Protein AF-A0A7S1RLL2-F1 (afdb_monomer_lite)

Sequence (246 aa):
GVAQLKLEVAHLSKEVKRISDALETKGGHSRLQEEMLAQLKGSLGAVNKEVASSQQKLEERLAQLSDQGVASAAFSEDIQARLKALQEGFSYGQKQALDTQFEESRKALSKEVEHTVHAQLRALQEREAAQAAKAHREMHELRAQMEFLLSVESSATAKCLSCFNSRSQMQNQTVQGADGKIYQQRSGSPPLGGLGPGGDKLPSVQLRGQFKSGTKLMGGAGASLHAIRTHGVLRMEEVGGKSPAR

Secondary structure (DSSP, 8-state):
-HHHHHHHHHHHHHHHHHHHHHHHTTS---HHHHHHHHHHHHHHHHHHHHHHHHHHHHHHHHHHHHHHHHHHHHHHHHHHHHHHHHHHHHHHHHHHHHHHHHHHHHHHHHHHHHHHHHHHHHHHHHHHHHHHHHHHHHHHHHHHHHHHHHHTT--SSSB-TTT--B------SEEE-TTSPEEE--TTPPPS----S---------------TT-PEEPTTSPEEP-EEETTEEE-------PPP-

Foldseek 3Di:
DLVVVVVVLVVVVVVLVVVVVVVVPPPDDDPVVVVVSVVVVVVSVVVVVVSVVVVVVVVVVVVVVVVVVVVVVVVVVVVVVVVVVVVVVVVVVVVVVVVVVVVVVVVVVVVVCVVVVVVVVVVVVVVVVVVVVVVVVVVVVVVVVVVVCVVPPPVPDAQDPVPRDGHDPPPQQWDQDPVRDTHGNPPDDPDPPDPDPDDPDDPPPPPPDPPPPPDFDADPVRDTWDFDDDDPDTDTDDDPDPPDDD

pLDDT: mean 78.04, std 18.46, range [42.91, 98.19]

Structure (mmCIF, N/CA/C/O backbone):
data_AF-A0A7S1RLL2-F1
#
_entry.id   AF-A0A7S1RLL2-F1
#
loop_
_atom_site.group_PDB
_atom_site.id
_atom_site.type_symbol
_atom_site.label_atom_id
_atom_site.label_alt_id
_atom_site.label_comp_id
_atom_site.label_asym_id
_atom_site.label_entity_id
_atom_site.label_seq_id
_atom_site.pdbx_PDB_ins_code
_atom_site.Cartn_x
_atom_site.Cartn_y
_atom_site.Cartn_z
_atom_site.occupancy
_atom_site.B_iso_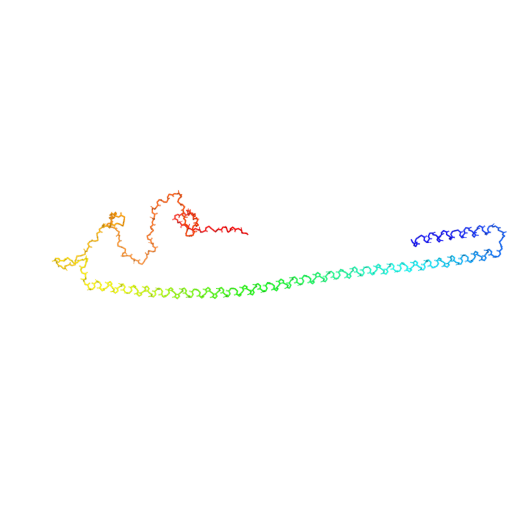or_equiv
_atom_site.auth_seq_id
_atom_site.auth_comp_id
_atom_site.auth_asym_id
_atom_site.auth_atom_id
_atom_site.pdbx_PDB_model_num
ATOM 1 N N . GLY A 1 1 ? 39.521 5.516 -43.185 1.00 66.44 1 GLY A N 1
ATOM 2 C CA . GLY A 1 1 ? 39.299 4.291 -43.978 1.00 66.44 1 GLY A CA 1
ATOM 3 C C . GLY A 1 1 ? 38.953 4.622 -45.418 1.00 66.44 1 GLY A C 1
ATOM 4 O O . GLY A 1 1 ? 39.832 5.017 -46.166 1.00 66.44 1 GLY A O 1
ATOM 5 N N . VAL A 1 2 ? 37.677 4.539 -45.803 1.00 66.06 2 VAL A N 1
ATOM 6 C CA . VAL A 1 2 ? 37.223 4.685 -47.207 1.00 66.06 2 VAL A CA 1
ATOM 7 C C . VAL A 1 2 ? 37.564 6.046 -47.831 1.00 66.06 2 VAL A C 1
ATOM 9 O O . VAL A 1 2 ? 37.995 6.105 -48.977 1.00 66.06 2 VAL A O 1
ATOM 12 N N . ALA A 1 3 ? 37.437 7.142 -47.076 1.00 73.81 3 ALA A N 1
ATOM 13 C CA . ALA A 1 3 ? 37.800 8.478 -47.561 1.00 73.81 3 ALA A CA 1
ATOM 14 C C . ALA A 1 3 ? 39.292 8.603 -47.930 1.00 73.81 3 ALA A C 1
ATOM 16 O O . ALA A 1 3 ? 39.634 9.302 -48.876 1.00 73.81 3 ALA A O 1
ATOM 17 N N . GLN A 1 4 ? 40.166 7.885 -47.219 1.00 77.50 4 GLN A N 1
ATOM 18 C CA . GLN A 1 4 ? 41.608 7.877 -47.460 1.00 77.50 4 GLN A CA 1
ATOM 19 C C . GLN A 1 4 ? 41.958 7.047 -48.702 1.00 77.50 4 GLN A C 1
ATOM 21 O O . GLN A 1 4 ? 42.666 7.537 -49.573 1.00 77.50 4 GLN A O 1
ATOM 26 N N . LEU A 1 5 ? 41.344 5.867 -48.858 1.00 74.94 5 LEU A N 1
ATOM 27 C CA . LEU A 1 5 ? 41.476 5.045 -50.068 1.00 74.94 5 LEU A CA 1
ATOM 28 C C . LEU A 1 5 ? 41.001 5.786 -51.329 1.00 74.94 5 LEU A C 1
ATOM 30 O O . LEU A 1 5 ? 41.641 5.697 -52.371 1.00 74.94 5 LEU A O 1
ATOM 34 N N . LYS A 1 6 ? 39.921 6.577 -51.250 1.00 74.56 6 LYS A N 1
ATOM 35 C CA . LYS A 1 6 ? 39.482 7.435 -52.369 1.00 74.56 6 LYS A CA 1
ATOM 36 C C . LYS A 1 6 ? 40.538 8.459 -52.764 1.00 74.56 6 LYS A C 1
ATOM 38 O O . LYS A 1 6 ? 40.721 8.734 -53.947 1.00 74.56 6 LYS A O 1
ATOM 43 N N . LEU A 1 7 ? 41.193 9.046 -51.770 1.00 81.19 7 LEU A N 1
ATOM 44 C CA . LEU A 1 7 ? 42.197 10.078 -51.971 1.00 81.19 7 LEU A CA 1
ATOM 45 C C . LEU A 1 7 ? 43.455 9.480 -52.616 1.00 81.19 7 LEU A C 1
ATOM 47 O O . LEU A 1 7 ? 43.975 10.048 -53.575 1.00 81.19 7 LEU A O 1
ATOM 51 N N . GLU A 1 8 ? 43.859 8.289 -52.173 1.00 82.00 8 GLU A N 1
ATOM 52 C CA . GLU A 1 8 ? 44.965 7.510 -52.743 1.00 82.00 8 GLU A CA 1
ATOM 53 C C . GLU A 1 8 ? 44.668 7.038 -54.175 1.00 82.00 8 GLU A C 1
ATOM 55 O O . GLU A 1 8 ? 45.490 7.228 -55.070 1.00 82.00 8 GLU A O 1
ATOM 60 N N . VAL A 1 9 ? 43.469 6.517 -54.448 1.00 79.62 9 VAL A N 1
ATOM 61 C CA . VAL A 1 9 ? 43.071 6.092 -55.802 1.00 79.62 9 VAL A CA 1
ATOM 62 C C . VAL A 1 9 ? 42.948 7.286 -56.756 1.00 79.62 9 VAL A C 1
ATOM 64 O O . VAL A 1 9 ? 43.386 7.208 -57.905 1.00 79.62 9 VAL A O 1
ATOM 67 N N . ALA A 1 10 ? 42.419 8.423 -56.292 1.00 80.62 10 ALA A N 1
ATOM 68 C CA . ALA A 1 10 ? 42.376 9.654 -57.081 1.00 80.62 10 ALA A CA 1
ATOM 69 C C . ALA A 1 10 ? 43.782 10.207 -57.367 1.00 80.62 10 ALA A C 1
ATOM 71 O O . ALA A 1 10 ? 44.021 10.746 -58.451 1.00 80.62 10 ALA A O 1
ATOM 72 N N . HIS A 1 11 ? 44.713 10.071 -56.420 1.00 85.75 11 HIS A N 1
ATOM 73 C CA . HIS A 1 11 ? 46.116 10.434 -56.604 1.00 85.75 11 HIS A CA 1
ATOM 74 C C . HIS A 1 11 ? 46.792 9.539 -57.648 1.00 85.75 11 HIS A C 1
ATOM 76 O O . HIS A 1 11 ? 47.298 10.051 -58.646 1.00 85.75 11 HIS A O 1
ATOM 82 N N . LEU A 1 12 ? 46.701 8.216 -57.487 1.00 82.25 12 LEU A N 1
ATOM 83 C CA . LEU A 1 12 ? 47.245 7.239 -58.435 1.00 82.25 12 LEU A CA 1
ATOM 84 C C . LEU A 1 12 ? 46.640 7.406 -59.833 1.00 82.25 12 LEU A C 1
ATOM 86 O O . LEU A 1 12 ? 47.353 7.361 -60.830 1.00 82.25 12 LEU A O 1
ATOM 90 N N . SER A 1 13 ? 45.338 7.686 -59.933 1.00 84.69 13 SER A N 1
ATOM 91 C CA . SER A 1 13 ? 44.688 7.969 -61.216 1.00 84.69 13 SER A CA 1
ATOM 92 C C . SER A 1 13 ? 45.243 9.228 -61.890 1.00 84.69 13 SER A C 1
ATOM 94 O O . SER A 1 13 ? 45.463 9.224 -63.105 1.00 8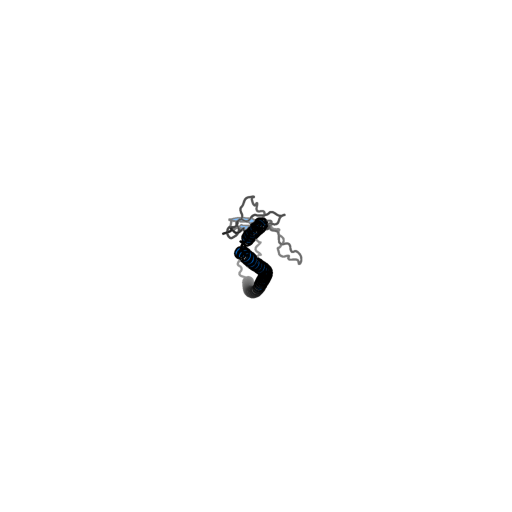4.69 13 SER A O 1
ATOM 96 N N . LYS A 1 14 ? 45.514 10.292 -61.120 1.00 85.81 14 LYS A N 1
ATOM 97 C CA . LYS A 1 14 ? 46.165 11.507 -61.633 1.00 85.81 14 LYS A CA 1
ATOM 98 C C . LYS A 1 14 ? 47.602 11.232 -62.077 1.00 85.81 14 LYS A C 1
ATOM 100 O O . LYS A 1 14 ? 48.009 11.761 -63.107 1.00 85.81 14 LYS A O 1
ATOM 105 N N . GLU A 1 15 ? 48.356 10.420 -61.342 1.00 84.81 15 GLU A N 1
ATOM 106 C CA . GLU A 1 15 ? 49.728 10.045 -61.709 1.00 84.81 15 GLU A CA 1
ATOM 107 C C . GLU A 1 15 ? 49.778 9.182 -62.968 1.00 84.81 15 GLU A C 1
ATOM 109 O O . GLU A 1 15 ? 50.531 9.498 -63.885 1.00 84.81 15 GLU A O 1
ATOM 114 N N . VAL A 1 16 ? 48.920 8.165 -63.075 1.00 80.31 16 VAL A N 1
ATOM 115 C CA . VAL A 1 16 ? 48.803 7.330 -64.282 1.00 80.31 16 VAL A CA 1
ATOM 116 C C . VAL A 1 16 ? 48.431 8.180 -65.496 1.00 80.31 16 VAL A C 1
ATOM 118 O O . VAL A 1 16 ? 48.990 7.983 -66.574 1.00 80.31 16 VAL A O 1
ATOM 121 N N . LYS A 1 17 ? 47.537 9.165 -65.329 1.00 83.75 17 LYS A N 1
ATOM 122 C CA . LYS A 1 17 ? 47.194 10.105 -66.402 1.00 83.75 17 LYS A CA 1
ATOM 123 C C . LYS A 1 17 ? 48.390 10.972 -66.801 1.00 83.75 17 LYS A C 1
ATOM 125 O O . LYS A 1 17 ? 48.717 11.024 -67.977 1.00 83.75 17 LYS A O 1
ATOM 130 N N . ARG A 1 18 ? 49.103 11.565 -65.836 1.00 84.19 18 ARG A N 1
ATOM 131 C CA . ARG A 1 18 ? 50.323 12.353 -66.103 1.00 84.19 18 ARG A CA 1
ATOM 132 C C . ARG A 1 18 ? 51.399 11.541 -66.821 1.00 84.19 18 ARG A C 1
ATOM 134 O O . ARG A 1 18 ? 52.033 12.060 -67.732 1.00 84.19 18 ARG A O 1
ATOM 141 N N . ILE A 1 19 ? 51.609 10.289 -66.415 1.00 81.50 19 ILE A N 1
ATOM 142 C CA . ILE A 1 19 ? 52.573 9.385 -67.052 1.00 81.50 19 ILE A CA 1
ATOM 143 C C . ILE A 1 19 ? 52.116 9.046 -68.477 1.00 81.50 19 ILE A C 1
ATOM 145 O O . ILE A 1 19 ? 52.934 9.101 -69.387 1.00 81.50 19 ILE A O 1
ATOM 149 N N . SER A 1 20 ? 50.824 8.769 -68.688 1.00 79.81 20 SER A N 1
ATOM 150 C CA . SER A 1 20 ? 50.245 8.555 -70.026 1.00 79.81 20 SER A CA 1
ATOM 151 C C . SER A 1 20 ? 50.478 9.764 -70.940 1.00 79.81 20 SER A C 1
ATOM 153 O O . SER A 1 20 ? 51.038 9.604 -72.019 1.00 79.81 20 SER A O 1
ATOM 155 N N . ASP A 1 21 ? 50.125 10.969 -70.484 1.00 79.81 21 ASP A N 1
ATOM 156 C CA . ASP A 1 21 ? 50.247 12.211 -71.260 1.00 79.81 21 ASP A CA 1
ATOM 157 C C . ASP A 1 21 ? 51.733 12.546 -71.564 1.00 79.81 21 ASP A C 1
ATOM 159 O O . ASP A 1 21 ? 52.086 13.030 -72.643 1.00 79.81 21 ASP A O 1
ATOM 163 N N . ALA A 1 22 ? 52.645 12.252 -70.627 1.00 77.50 22 ALA A N 1
ATOM 164 C CA . ALA A 1 22 ? 54.089 12.449 -70.798 1.00 77.50 22 ALA A CA 1
ATOM 165 C C . ALA A 1 22 ? 54.747 11.429 -71.746 1.00 77.50 22 ALA A C 1
ATOM 167 O O . ALA A 1 22 ? 55.809 11.712 -72.305 1.00 77.50 22 ALA A O 1
ATOM 168 N N . LEU A 1 23 ? 54.149 10.248 -71.912 1.00 70.50 23 LEU A N 1
ATOM 169 C CA . LEU A 1 23 ? 54.595 9.241 -72.874 1.00 70.50 23 LEU A CA 1
ATOM 170 C C . LEU A 1 23 ? 54.094 9.604 -74.285 1.00 70.50 23 LEU A C 1
ATOM 172 O O . LEU A 1 23 ? 54.882 9.687 -75.221 1.00 70.50 23 LEU A O 1
ATOM 176 N N . GLU A 1 24 ? 52.829 9.999 -74.443 1.00 73.81 24 GLU A N 1
ATOM 177 C CA . GLU A 1 24 ? 52.280 10.427 -75.747 1.00 73.81 24 GLU A CA 1
ATOM 178 C C . GLU A 1 24 ? 53.082 11.568 -76.417 1.00 73.81 24 GLU A C 1
ATOM 180 O O . GLU A 1 24 ? 53.191 11.627 -77.641 1.00 73.81 24 GLU A O 1
ATOM 185 N N . THR A 1 25 ? 53.725 12.437 -75.630 1.00 73.44 25 THR A N 1
ATOM 186 C CA . THR A 1 25 ? 54.532 13.569 -76.126 1.00 73.44 25 THR A CA 1
ATOM 187 C C . THR A 1 25 ? 55.968 13.220 -76.543 1.00 73.44 25 THR A C 1
ATOM 189 O O . THR A 1 25 ? 56.612 14.037 -77.203 1.00 73.44 25 THR A O 1
ATOM 192 N N . LYS A 1 26 ? 56.495 12.030 -76.209 1.00 68.62 26 LYS A N 1
ATOM 193 C CA . LYS A 1 26 ? 57.903 11.650 -76.471 1.00 68.62 26 LYS A CA 1
ATOM 194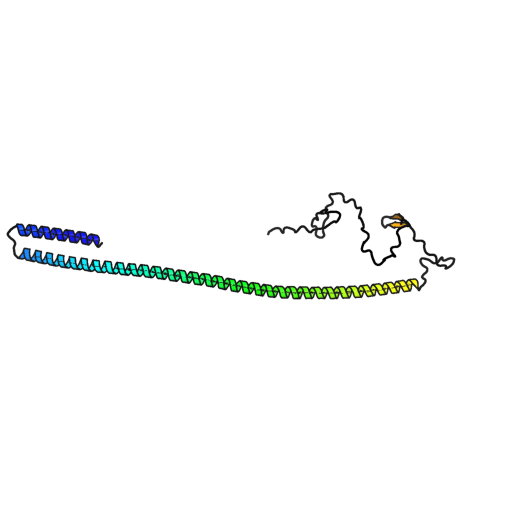 C C . LYS A 1 26 ? 58.148 10.827 -77.743 1.00 68.62 26 LYS A C 1
ATOM 196 O O . LYS A 1 26 ? 59.291 10.453 -77.986 1.00 68.62 26 LYS A O 1
ATOM 201 N N . GLY A 1 27 ? 57.129 10.611 -78.582 1.00 52.38 27 GLY A N 1
ATOM 202 C CA . GLY A 1 27 ? 57.293 10.251 -80.001 1.00 52.38 27 GLY A CA 1
ATOM 203 C C . GLY A 1 27 ? 58.252 9.088 -80.288 1.00 52.38 27 GLY A C 1
ATOM 204 O O . GLY A 1 27 ? 59.171 9.233 -81.088 1.00 52.38 27 GLY A O 1
ATOM 205 N N . GLY A 1 28 ? 58.060 7.946 -79.625 1.00 60.97 28 GLY A N 1
ATOM 206 C CA . GLY A 1 28 ? 58.881 6.754 -79.845 1.00 60.97 28 GLY A CA 1
ATOM 207 C C . GLY A 1 28 ? 58.648 5.684 -78.789 1.00 60.97 28 GLY A C 1
ATOM 208 O O . GLY A 1 28 ? 59.528 5.432 -77.969 1.00 60.97 28 GLY A O 1
ATOM 209 N N . HIS A 1 29 ? 57.463 5.070 -78.781 1.00 55.72 29 HIS A N 1
ATOM 210 C CA . HIS A 1 29 ? 57.137 4.008 -77.830 1.00 55.72 29 HIS A CA 1
ATOM 211 C C . HIS A 1 29 ? 57.089 2.636 -78.493 1.00 55.72 29 HIS A C 1
ATOM 213 O O . HIS A 1 29 ? 56.575 2.460 -79.596 1.00 55.72 29 HIS A O 1
ATOM 219 N N . SER A 1 30 ? 57.672 1.652 -77.809 1.00 70.12 30 SER A N 1
ATOM 220 C CA . SER A 1 30 ? 57.542 0.248 -78.176 1.00 70.12 30 SER A CA 1
ATOM 221 C C . SER A 1 30 ? 56.124 -0.219 -77.842 1.00 70.12 30 SER A C 1
ATOM 223 O O . SER A 1 30 ? 55.580 0.155 -76.804 1.00 70.12 30 SER A O 1
ATOM 225 N N . ARG A 1 31 ? 55.530 -1.074 -78.688 1.00 75.94 31 ARG A N 1
ATOM 226 C CA . ARG A 1 31 ? 54.195 -1.676 -78.467 1.00 75.94 31 ARG A CA 1
ATOM 227 C C . ARG A 1 31 ? 53.985 -2.206 -77.038 1.00 75.94 31 ARG A C 1
ATOM 229 O O . ARG A 1 31 ? 52.896 -2.096 -76.492 1.00 75.94 31 ARG A O 1
ATOM 236 N N . LEU A 1 32 ? 55.051 -2.709 -76.413 1.00 78.00 32 LEU A N 1
ATOM 237 C CA . LEU A 1 32 ? 55.049 -3.223 -75.043 1.00 78.00 32 LEU A CA 1
ATOM 238 C C . LEU A 1 32 ? 54.633 -2.166 -73.995 1.00 78.00 32 LEU A C 1
ATOM 240 O O . LEU A 1 32 ? 53.951 -2.488 -73.026 1.00 78.00 32 LEU A O 1
ATOM 244 N N . GLN A 1 33 ? 55.031 -0.900 -74.169 1.00 80.12 33 GLN A N 1
ATOM 245 C CA . GLN A 1 33 ? 54.687 0.177 -73.231 1.00 80.12 33 GLN A CA 1
ATOM 246 C C . GLN A 1 33 ? 53.217 0.596 -73.353 1.00 80.12 33 GLN A C 1
ATOM 248 O O . GLN A 1 33 ? 52.571 0.857 -72.337 1.00 80.12 33 GLN A O 1
ATOM 253 N N . GLU A 1 34 ? 52.671 0.609 -74.570 1.00 80.44 34 GLU A N 1
ATOM 254 C CA . GLU A 1 34 ? 51.244 0.855 -74.809 1.00 80.44 34 GLU A CA 1
ATOM 255 C C . GLU A 1 34 ? 50.379 -0.265 -74.217 1.00 80.44 34 GLU A C 1
ATOM 257 O O . GLU A 1 34 ? 49.381 0.017 -73.549 1.00 80.44 34 GLU A O 1
ATOM 262 N N . GLU A 1 35 ? 50.797 -1.525 -74.374 1.00 83.62 35 GLU A N 1
ATOM 263 C CA . GLU A 1 35 ? 50.129 -2.684 -73.769 1.00 83.62 35 GLU A CA 1
ATOM 264 C C . GLU A 1 35 ? 50.141 -2.621 -72.233 1.00 83.62 35 GLU A C 1
ATOM 266 O O . GLU A 1 35 ? 49.095 -2.798 -71.603 1.00 83.62 35 GLU A O 1
ATOM 271 N N . MET A 1 36 ? 51.280 -2.283 -71.612 1.00 83.75 36 MET A N 1
ATOM 272 C CA . MET A 1 36 ? 51.366 -2.104 -70.156 1.00 83.75 36 MET A CA 1
ATOM 273 C C . MET A 1 36 ? 50.481 -0.957 -69.649 1.00 83.75 36 MET A C 1
ATOM 275 O O . MET A 1 36 ? 49.812 -1.103 -68.624 1.00 83.75 36 MET A O 1
ATOM 279 N N . LEU A 1 37 ? 50.437 0.181 -70.351 1.00 83.69 37 LEU A N 1
ATOM 280 C CA . LEU A 1 37 ? 49.552 1.294 -69.990 1.00 83.69 37 LEU A CA 1
ATOM 281 C C . LEU A 1 37 ? 48.078 0.921 -70.137 1.00 83.69 37 LEU A C 1
ATOM 283 O O . LEU A 1 37 ? 47.271 1.282 -69.279 1.00 83.69 37 LEU A O 1
ATOM 287 N N . ALA A 1 38 ? 47.715 0.200 -71.198 1.00 85.25 38 ALA A N 1
ATOM 288 C CA . ALA A 1 38 ? 46.357 -0.295 -71.387 1.00 85.25 38 ALA A CA 1
ATOM 289 C C . ALA A 1 38 ? 45.964 -1.265 -70.262 1.00 85.25 38 ALA A C 1
ATOM 291 O O . ALA A 1 38 ? 44.875 -1.139 -69.695 1.00 85.25 38 ALA A O 1
ATOM 292 N N . GLN A 1 39 ? 46.869 -2.166 -69.869 1.00 90.75 39 GLN A N 1
ATOM 293 C CA . GLN A 1 39 ? 46.662 -3.090 -68.755 1.00 90.75 39 GLN A CA 1
ATOM 294 C C . GLN A 1 39 ? 46.509 -2.354 -67.415 1.00 90.75 39 GLN A C 1
ATOM 296 O O . GLN A 1 39 ? 45.601 -2.676 -66.650 1.00 90.75 39 GLN A O 1
ATOM 301 N N . LEU A 1 40 ? 47.333 -1.334 -67.148 1.00 86.44 40 LEU A N 1
ATOM 302 C CA . LEU A 1 40 ? 47.233 -0.498 -65.943 1.00 86.44 40 LEU A CA 1
ATOM 303 C C . LEU A 1 40 ? 45.953 0.345 -65.916 1.00 86.44 40 LEU A C 1
ATOM 305 O O . LEU A 1 40 ? 45.318 0.475 -64.873 1.00 86.44 40 LEU A O 1
ATOM 309 N N . LYS A 1 41 ? 45.531 0.901 -67.057 1.00 88.75 41 LYS A N 1
ATOM 310 C CA . LYS A 1 41 ? 44.243 1.606 -67.171 1.00 88.75 41 LYS A CA 1
ATOM 311 C C . LYS A 1 41 ? 43.077 0.647 -66.921 1.00 88.75 41 LYS A C 1
ATOM 313 O O . LYS A 1 41 ? 42.132 1.007 -66.219 1.00 88.75 41 LYS A O 1
ATOM 318 N N . GLY A 1 42 ? 43.160 -0.576 -67.446 1.00 92.44 42 GLY A N 1
ATOM 319 C CA . GLY A 1 42 ? 42.181 -1.635 -67.212 1.00 92.44 42 GLY A CA 1
ATOM 320 C C . GLY A 1 42 ? 42.096 -2.049 -65.742 1.00 92.44 42 GLY A C 1
ATOM 321 O O . GLY A 1 42 ? 40.999 -2.083 -65.182 1.00 92.44 42 GLY A O 1
ATOM 322 N N . SER A 1 43 ? 43.239 -2.295 -65.093 1.00 91.12 43 SER A N 1
ATOM 323 C CA . SER A 1 43 ? 43.292 -2.664 -63.674 1.00 91.12 43 SER A CA 1
ATOM 324 C C . SER A 1 43 ? 42.826 -1.523 -62.767 1.00 91.12 43 SER A C 1
ATOM 326 O O . SER A 1 43 ? 42.012 -1.755 -61.877 1.00 91.12 43 SER A O 1
ATOM 328 N N . LEU A 1 44 ? 43.225 -0.277 -63.043 1.00 88.69 44 LEU A N 1
ATOM 329 C CA . LEU A 1 44 ? 42.735 0.905 -62.328 1.00 88.69 44 LEU A CA 1
ATOM 330 C C . LEU A 1 44 ? 41.216 1.078 -62.495 1.00 88.69 44 LEU A C 1
ATOM 332 O O . LEU A 1 44 ? 40.515 1.410 -61.539 1.00 88.69 44 LEU A O 1
ATOM 336 N N . GLY A 1 45 ? 40.687 0.826 -63.695 1.00 92.44 45 GLY A N 1
ATOM 337 C CA . GLY A 1 45 ? 39.249 0.830 -63.958 1.00 92.44 45 GLY A CA 1
ATOM 338 C C . GLY A 1 45 ? 38.498 -0.249 -63.173 1.00 92.44 45 GLY A C 1
ATOM 339 O O . GLY A 1 45 ? 37.424 0.025 -62.636 1.00 92.44 45 GLY A O 1
ATOM 340 N N . ALA A 1 46 ? 39.065 -1.454 -63.067 1.00 93.38 46 ALA A N 1
ATOM 341 C CA . ALA A 1 46 ? 38.505 -2.543 -62.268 1.00 93.38 46 ALA A CA 1
ATOM 342 C C . ALA A 1 46 ? 38.493 -2.200 -60.769 1.00 93.38 46 ALA A C 1
ATOM 344 O O . ALA A 1 46 ? 37.443 -2.300 -60.135 1.00 93.38 46 ALA A O 1
ATOM 345 N N . VAL A 1 47 ? 39.611 -1.693 -60.236 1.00 89.12 47 VAL A N 1
ATOM 346 C CA . VAL A 1 47 ? 39.720 -1.259 -58.832 1.00 89.12 47 VAL A CA 1
ATOM 347 C C . VAL A 1 47 ? 38.732 -0.131 -58.526 1.00 89.12 47 VAL A C 1
ATOM 349 O O . VAL A 1 47 ? 38.045 -0.176 -57.510 1.00 89.12 47 VAL A O 1
ATOM 352 N N . ASN A 1 48 ? 38.573 0.849 -59.421 1.00 87.56 48 ASN A N 1
ATOM 353 C CA . ASN A 1 48 ? 37.579 1.916 -59.250 1.00 87.56 48 ASN A CA 1
ATOM 354 C C . ASN A 1 48 ? 36.143 1.380 -59.161 1.00 87.56 48 ASN A C 1
ATOM 356 O O . ASN A 1 48 ? 35.366 1.835 -58.319 1.00 87.56 48 ASN A O 1
ATOM 360 N N . LYS A 1 49 ? 35.785 0.403 -60.004 1.00 93.25 49 LYS A N 1
ATOM 361 C CA . LYS A 1 49 ? 34.467 -0.250 -59.947 1.00 93.25 49 LYS A CA 1
ATOM 362 C C . LYS A 1 49 ? 34.281 -1.022 -58.642 1.00 93.25 49 LYS A C 1
ATOM 364 O O . LYS A 1 49 ? 33.213 -0.945 -58.038 1.00 93.25 49 LYS A O 1
ATOM 369 N N . GLU A 1 50 ? 35.313 -1.725 -58.184 1.00 93.44 50 GLU A N 1
ATOM 370 C CA . GLU A 1 50 ? 35.274 -2.470 -56.926 1.00 93.44 50 GLU A CA 1
ATOM 371 C C . GLU A 1 50 ? 35.113 -1.538 -55.717 1.00 93.44 50 GLU A C 1
ATOM 373 O O . GLU A 1 50 ? 34.234 -1.770 -54.881 1.00 93.44 50 GLU A O 1
ATOM 378 N N . VAL A 1 51 ? 35.870 -0.436 -55.668 1.00 89.50 51 VAL A N 1
ATOM 379 C CA . VAL A 1 51 ? 35.758 0.596 -54.624 1.00 89.50 51 VAL A CA 1
ATOM 380 C C . VAL A 1 51 ? 34.366 1.230 -54.626 1.00 89.50 51 VAL A C 1
ATOM 382 O O . VAL A 1 51 ? 33.759 1.349 -53.561 1.00 89.50 51 VAL A O 1
ATOM 385 N N . ALA A 1 52 ? 33.821 1.580 -55.796 1.00 90.31 52 ALA A N 1
ATOM 386 C CA . ALA A 1 52 ? 32.472 2.137 -55.906 1.00 90.31 52 ALA A CA 1
ATOM 387 C C . ALA A 1 52 ? 31.398 1.144 -55.425 1.00 90.31 52 ALA A C 1
ATOM 389 O O . ALA A 1 52 ? 30.532 1.509 -54.630 1.00 90.31 52 ALA A O 1
ATOM 390 N N . SER A 1 53 ? 31.491 -0.127 -55.834 1.00 94.44 53 SER A N 1
ATOM 391 C CA . SER A 1 53 ? 30.550 -1.169 -55.399 1.00 94.44 53 SER A CA 1
ATOM 392 C C . SER A 1 53 ? 30.639 -1.452 -53.894 1.00 94.44 53 SER A C 1
ATOM 394 O O . SER A 1 53 ? 29.622 -1.657 -53.232 1.00 94.44 53 SER A O 1
ATOM 396 N N . SER A 1 54 ? 31.849 -1.419 -53.327 1.00 90.50 54 SER A N 1
ATOM 397 C CA . SER A 1 54 ? 32.077 -1.610 -51.894 1.00 90.50 54 SER A CA 1
ATOM 398 C C . SER A 1 54 ? 31.541 -0.433 -51.089 1.00 90.50 54 SER A C 1
ATOM 400 O O . SER A 1 54 ? 30.952 -0.633 -50.030 1.00 90.50 54 SER A O 1
ATOM 402 N N . GLN A 1 55 ? 31.685 0.789 -51.605 1.00 89.81 55 GLN A N 1
ATOM 403 C CA . GLN A 1 55 ? 31.098 1.975 -50.993 1.00 89.81 55 GLN A CA 1
ATOM 404 C C . GLN A 1 55 ? 29.570 1.900 -50.985 1.00 89.81 55 GLN A C 1
ATOM 406 O O . GLN A 1 55 ? 28.974 2.118 -49.935 1.00 89.81 55 GLN A O 1
ATOM 411 N N . GLN A 1 56 ? 28.949 1.538 -52.108 1.00 95.12 56 GLN A N 1
ATOM 412 C CA . GLN A 1 56 ? 27.495 1.390 -52.183 1.00 95.12 56 GLN A CA 1
ATOM 413 C C . GLN A 1 56 ? 26.985 0.353 -51.169 1.00 95.12 56 GLN A C 1
ATOM 415 O O . GLN A 1 56 ? 26.039 0.623 -50.436 1.00 95.12 56 GLN A O 1
ATOM 420 N N . LYS A 1 57 ? 27.661 -0.800 -51.053 1.00 95.88 57 LYS A N 1
ATOM 421 C CA . LYS A 1 57 ? 27.333 -1.823 -50.043 1.00 95.88 57 LYS A CA 1
ATOM 422 C C . LYS A 1 57 ? 27.489 -1.314 -48.607 1.00 95.88 57 LYS A C 1
ATOM 424 O O . LYS A 1 57 ? 26.732 -1.722 -47.731 1.00 95.88 57 LYS A O 1
ATOM 429 N N . LEU A 1 58 ? 28.487 -0.468 -48.338 1.00 92.88 58 LEU A N 1
ATOM 430 C CA . LEU A 1 58 ? 28.674 0.136 -47.017 1.00 92.88 58 LEU A CA 1
ATOM 431 C C . LEU A 1 58 ? 27.579 1.157 -46.702 1.00 92.88 58 LEU A C 1
ATOM 433 O O . LEU A 1 58 ? 27.072 1.151 -45.586 1.00 92.88 58 LEU A O 1
ATOM 437 N N . GLU A 1 59 ? 27.191 1.991 -47.666 1.00 94.62 59 GLU A N 1
ATOM 438 C CA . GLU A 1 59 ? 26.089 2.950 -47.513 1.00 94.62 59 GLU A CA 1
ATOM 439 C C . GLU A 1 59 ? 24.755 2.230 -47.280 1.00 94.62 59 GLU A C 1
ATOM 441 O O . GLU A 1 59 ? 24.024 2.586 -46.358 1.00 94.62 59 GLU A O 1
ATOM 446 N N . GLU A 1 60 ? 24.483 1.154 -48.023 1.00 96.31 60 GLU A N 1
ATOM 447 C CA . GLU A 1 60 ? 23.296 0.317 -47.822 1.00 96.31 60 GLU A CA 1
ATOM 448 C C . GLU A 1 60 ? 23.284 -0.337 -46.431 1.00 96.31 60 GLU A C 1
ATOM 450 O O . GLU A 1 60 ? 22.272 -0.297 -45.733 1.00 96.31 60 GLU A O 1
ATOM 455 N N . ARG A 1 61 ? 24.422 -0.877 -45.973 1.00 95.62 61 ARG A N 1
ATOM 456 C CA . ARG A 1 61 ? 24.537 -1.435 -44.615 1.00 95.62 61 ARG A CA 1
ATOM 457 C C . ARG A 1 61 ? 24.372 -0.376 -43.527 1.00 95.62 61 ARG A C 1
ATOM 459 O O . ARG A 1 61 ? 23.777 -0.672 -42.497 1.00 95.62 61 ARG A O 1
ATOM 466 N N . LEU A 1 62 ? 24.890 0.836 -43.729 1.00 94.06 62 LEU A N 1
ATOM 467 C CA . LEU A 1 62 ? 24.709 1.937 -42.780 1.00 94.06 62 LEU A CA 1
ATOM 468 C C . LEU A 1 62 ? 23.245 2.378 -42.705 1.00 94.06 62 LEU A C 1
ATOM 470 O O . LEU A 1 62 ? 22.751 2.599 -41.602 1.00 94.06 62 LEU A O 1
ATOM 474 N N . ALA A 1 63 ? 22.542 2.441 -43.840 1.00 94.75 63 ALA A N 1
ATOM 475 C CA . ALA A 1 63 ? 21.106 2.708 -43.866 1.00 94.75 63 ALA A CA 1
ATOM 476 C C . ALA A 1 63 ? 20.322 1.611 -43.124 1.00 94.75 63 ALA A C 1
ATOM 478 O O . ALA A 1 63 ? 19.551 1.918 -42.220 1.00 94.75 63 ALA A O 1
ATOM 479 N N . GLN A 1 64 ? 20.613 0.334 -43.400 1.00 96.00 64 GLN A N 1
ATOM 480 C CA . GLN A 1 64 ? 19.985 -0.794 -42.701 1.00 96.00 64 GLN A CA 1
ATOM 481 C C . GLN A 1 64 ? 20.231 -0.761 -41.185 1.00 96.00 64 GLN A C 1
ATOM 483 O O . GLN A 1 64 ? 19.307 -0.998 -40.411 1.00 96.00 64 GLN A O 1
ATOM 488 N N . LEU A 1 65 ? 21.455 -0.454 -40.741 1.00 93.62 65 LEU A N 1
ATOM 489 C CA . LEU A 1 65 ? 21.771 -0.332 -39.314 1.00 93.62 65 LEU A CA 1
ATOM 490 C C . LEU A 1 65 ? 21.085 0.879 -38.670 1.00 93.62 65 LEU A C 1
ATOM 492 O O . LEU A 1 65 ? 20.664 0.791 -37.518 1.00 93.62 65 LEU A O 1
ATOM 496 N N . SER A 1 66 ? 20.946 1.988 -39.400 1.00 95.31 66 SER A N 1
ATOM 497 C CA . SER A 1 66 ? 20.189 3.158 -38.945 1.00 95.31 66 SER A CA 1
ATOM 498 C C . SER A 1 66 ? 18.712 2.811 -38.743 1.00 95.31 66 SER A C 1
ATOM 500 O O . SER A 1 66 ? 18.163 3.082 -37.675 1.00 95.31 66 SER A O 1
ATOM 502 N N . ASP A 1 67 ? 18.088 2.144 -39.715 1.00 94.50 67 ASP A N 1
ATOM 503 C CA . ASP A 1 67 ? 16.683 1.727 -39.639 1.00 94.50 67 ASP A CA 1
ATOM 504 C C . ASP A 1 67 ? 16.456 0.709 -38.510 1.00 94.50 67 ASP A C 1
ATOM 506 O O . ASP A 1 67 ? 15.495 0.822 -37.746 1.00 94.50 67 ASP A O 1
ATOM 510 N N . GLN A 1 68 ? 17.378 -0.246 -38.338 1.00 94.56 68 GLN A N 1
ATOM 511 C CA . GLN A 1 68 ? 17.365 -1.178 -37.205 1.00 94.56 68 GLN A CA 1
ATOM 512 C C . GLN A 1 68 ? 17.524 -0.456 -35.861 1.00 94.56 68 GLN A C 1
ATOM 514 O O . GLN A 1 68 ? 16.863 -0.826 -34.890 1.00 94.56 68 GLN A O 1
ATOM 519 N N . GLY A 1 69 ? 18.359 0.584 -35.798 1.00 93.44 69 GLY A N 1
ATOM 520 C CA . GLY A 1 69 ? 18.525 1.418 -34.609 1.00 93.44 69 GLY A CA 1
ATOM 521 C C . GLY A 1 69 ? 17.237 2.147 -34.227 1.00 93.44 69 GLY A C 1
ATOM 522 O O . GLY A 1 69 ? 16.833 2.106 -33.065 1.00 93.44 69 GLY A O 1
ATOM 523 N N . VAL A 1 70 ? 16.546 2.741 -35.206 1.00 94.88 70 VAL A N 1
ATOM 524 C CA . VAL A 1 70 ? 15.248 3.405 -34.993 1.00 94.88 70 VAL A CA 1
ATOM 525 C C . VAL A 1 70 ? 14.179 2.399 -34.560 1.00 94.88 70 VAL A C 1
ATOM 527 O O . VAL A 1 70 ? 13.456 2.651 -33.595 1.00 94.88 70 VAL A O 1
ATOM 530 N N . ALA A 1 71 ? 14.109 1.232 -35.206 1.00 94.12 71 ALA A N 1
ATOM 531 C CA . ALA A 1 71 ? 13.172 0.175 -34.829 1.00 94.12 71 ALA A CA 1
ATOM 532 C C . ALA A 1 71 ? 13.436 -0.352 -33.407 1.00 94.12 71 ALA A C 1
ATOM 534 O O . ALA A 1 71 ? 12.498 -0.548 -32.633 1.00 94.12 71 ALA A O 1
ATOM 535 N N . SER A 1 72 ? 14.707 -0.531 -33.034 1.00 94.44 72 SER A N 1
ATOM 536 C CA . SER A 1 72 ? 15.093 -0.939 -31.680 1.00 94.44 72 SER A CA 1
ATOM 537 C C . SER A 1 72 ? 14.743 0.123 -30.637 1.00 94.44 72 SER A C 1
ATOM 539 O O . SER A 1 72 ? 14.327 -0.234 -29.535 1.00 94.44 72 SER A O 1
ATOM 541 N N . ALA A 1 73 ? 14.898 1.410 -30.961 1.00 94.94 73 ALA A N 1
ATOM 542 C CA . ALA A 1 73 ? 14.519 2.502 -30.069 1.00 94.94 73 ALA A CA 1
ATOM 543 C C . ALA A 1 73 ? 13.000 2.517 -29.832 1.00 94.94 73 ALA A C 1
ATOM 545 O O . ALA A 1 73 ? 12.568 2.455 -28.682 1.00 94.94 73 ALA A O 1
ATOM 546 N N . ALA A 1 74 ? 12.199 2.464 -30.901 1.00 94.69 74 ALA A N 1
ATOM 547 C CA . ALA A 1 74 ? 10.738 2.408 -30.807 1.00 94.69 74 ALA A CA 1
ATOM 548 C C . ALA A 1 74 ? 10.250 1.177 -30.019 1.00 94.69 74 ALA A C 1
ATOM 550 O O . ALA A 1 74 ? 9.344 1.271 -29.191 1.00 94.69 74 ALA A O 1
ATOM 551 N N . PHE A 1 75 ? 10.887 0.021 -30.221 1.00 95.56 75 PHE A N 1
ATOM 552 C CA . PHE A 1 75 ? 10.581 -1.186 -29.455 1.00 95.56 75 PHE A CA 1
ATOM 553 C C . PHE A 1 75 ? 10.925 -1.038 -27.965 1.00 95.56 75 PHE A C 1
ATOM 555 O O . PHE A 1 75 ? 10.163 -1.478 -27.104 1.00 95.56 75 PHE A O 1
ATOM 562 N N . SER A 1 76 ? 12.049 -0.390 -27.643 1.00 96.06 76 SER A N 1
ATOM 563 C CA . SER A 1 76 ? 12.428 -0.128 -26.251 1.00 96.06 76 SER A CA 1
ATOM 564 C C . SER A 1 76 ? 11.449 0.818 -25.546 1.00 96.06 76 SER A C 1
ATOM 566 O O . SER A 1 76 ? 11.125 0.593 -24.379 1.00 96.06 76 SER A O 1
ATOM 568 N N . GLU A 1 77 ? 10.915 1.814 -26.260 1.00 97.12 77 GLU A N 1
ATOM 569 C CA . GLU A 1 77 ? 9.885 2.721 -25.745 1.00 97.12 77 GLU A CA 1
ATOM 570 C C . GLU A 1 77 ? 8.559 1.987 -25.485 1.00 97.12 77 GLU A C 1
ATOM 572 O O . GLU A 1 77 ? 7.971 2.170 -24.417 1.00 97.12 77 GLU A O 1
ATOM 577 N N . ASP A 1 78 ? 8.120 1.094 -26.384 1.00 97.31 78 ASP A N 1
ATOM 578 C CA . ASP A 1 78 ? 6.921 0.260 -26.164 1.00 97.31 78 ASP A CA 1
ATOM 579 C C . ASP A 1 78 ? 7.086 -0.652 -24.935 1.00 97.31 78 ASP A C 1
ATOM 581 O O . ASP A 1 78 ? 6.193 -0.738 -24.088 1.00 97.31 78 ASP A O 1
ATOM 585 N N . ILE A 1 79 ? 8.256 -1.283 -24.766 1.00 97.06 79 ILE A N 1
ATOM 586 C CA . ILE A 1 79 ? 8.542 -2.088 -23.568 1.00 97.06 79 ILE A CA 1
ATOM 587 C C . ILE A 1 79 ? 8.460 -1.231 -22.301 1.00 97.06 79 ILE A C 1
ATOM 589 O O . ILE A 1 79 ? 7.824 -1.644 -21.329 1.00 97.06 79 ILE A O 1
ATOM 593 N N . GLN A 1 80 ? 9.075 -0.047 -22.292 1.00 97.50 80 GLN A N 1
ATOM 594 C CA . GLN A 1 80 ? 9.029 0.845 -21.130 1.00 97.50 80 GLN A CA 1
ATOM 595 C C . GLN A 1 80 ? 7.597 1.295 -20.814 1.00 97.50 80 GLN A C 1
ATOM 597 O O . GLN A 1 80 ? 7.202 1.290 -19.644 1.00 97.50 80 GLN A O 1
ATOM 602 N N . ALA A 1 81 ? 6.797 1.614 -21.834 1.00 97.31 81 ALA A N 1
ATOM 603 C CA . ALA A 1 81 ? 5.391 1.971 -21.665 1.00 97.31 81 ALA A CA 1
ATOM 604 C C . ALA A 1 81 ? 4.578 0.818 -21.049 1.00 97.31 81 ALA A C 1
ATOM 606 O O . ALA A 1 81 ? 3.823 1.032 -20.097 1.00 97.31 81 ALA A O 1
ATOM 607 N N . ARG A 1 82 ? 4.780 -0.421 -21.520 1.00 97.19 82 ARG A N 1
ATOM 608 C CA . ARG A 1 82 ? 4.114 -1.614 -20.967 1.00 97.19 82 ARG A CA 1
ATOM 609 C C . ARG A 1 82 ? 4.540 -1.916 -19.536 1.00 97.19 82 ARG A C 1
ATOM 611 O O . ARG A 1 82 ? 3.689 -2.240 -18.711 1.00 97.19 82 ARG A O 1
ATOM 618 N N . LEU A 1 83 ? 5.831 -1.792 -19.223 1.00 97.06 83 LEU A N 1
ATOM 619 C CA . LEU A 1 83 ? 6.330 -1.976 -17.858 1.00 97.06 83 LEU A CA 1
ATOM 620 C C . LEU A 1 83 ? 5.725 -0.946 -16.903 1.00 97.06 83 LEU A C 1
ATOM 622 O O . LEU A 1 83 ? 5.299 -1.312 -15.809 1.00 97.06 83 LEU A O 1
ATOM 626 N N . LYS A 1 84 ? 5.615 0.315 -17.334 1.00 97.31 84 LYS A N 1
ATOM 627 C CA . LYS A 1 84 ? 4.970 1.367 -16.544 1.00 97.31 84 LYS A CA 1
ATOM 628 C C . LYS A 1 84 ? 3.483 1.078 -16.316 1.00 97.31 84 LYS A C 1
ATOM 630 O O . LYS A 1 84 ? 3.027 1.147 -15.179 1.00 97.31 84 LYS A O 1
ATOM 635 N N . ALA A 1 85 ? 2.752 0.670 -17.355 1.00 96.06 85 ALA A N 1
ATOM 636 C CA . ALA A 1 85 ? 1.341 0.297 -17.232 1.00 96.06 85 ALA A CA 1
ATOM 637 C C . ALA A 1 85 ? 1.130 -0.907 -16.293 1.00 96.06 85 ALA A C 1
ATOM 639 O O . ALA A 1 85 ? 0.209 -0.907 -15.476 1.00 96.06 85 ALA A O 1
ATOM 640 N N . LEU A 1 86 ? 2.006 -1.918 -16.358 1.00 96.12 86 LEU A N 1
ATOM 641 C CA . LEU A 1 86 ? 1.980 -3.063 -15.442 1.00 96.12 86 LEU A CA 1
ATOM 642 C C . LEU A 1 86 ? 2.285 -2.652 -13.998 1.00 96.12 86 LEU A C 1
ATOM 644 O O . LEU A 1 86 ? 1.614 -3.117 -13.079 1.00 96.12 86 LEU A O 1
ATOM 648 N N . GLN A 1 87 ? 3.265 -1.771 -13.791 1.00 96.31 87 GLN A N 1
ATOM 649 C CA . GLN A 1 87 ? 3.607 -1.251 -12.468 1.00 96.31 87 GLN A CA 1
ATOM 650 C C . GLN A 1 87 ? 2.440 -0.461 -11.856 1.00 96.31 87 GLN A C 1
ATOM 652 O O . GLN A 1 87 ? 2.098 -0.671 -10.690 1.00 96.31 87 GLN A O 1
ATOM 657 N N . GLU A 1 88 ? 1.800 0.408 -12.640 1.00 95.06 88 GLU A N 1
ATOM 658 C CA . GLU A 1 88 ? 0.620 1.165 -12.216 1.00 95.06 88 GLU A CA 1
ATOM 659 C C . GLU A 1 88 ? -0.550 0.224 -11.888 1.00 95.06 88 GLU A C 1
ATOM 661 O O . GLU A 1 88 ? -1.123 0.323 -10.799 1.00 95.06 88 GLU A O 1
ATOM 666 N N . GLY A 1 89 ? -0.835 -0.759 -12.750 1.00 95.06 89 GLY A N 1
ATOM 667 C CA . GLY A 1 89 ? -1.875 -1.766 -12.515 1.00 95.06 89 GLY A CA 1
ATOM 668 C C . GLY A 1 89 ? -1.632 -2.612 -11.259 1.00 95.06 89 GLY A C 1
ATOM 669 O O . GLY A 1 89 ? -2.558 -2.831 -10.476 1.00 95.06 89 GLY A O 1
ATOM 670 N N . PHE A 1 90 ? -0.385 -3.028 -11.014 1.00 94.94 90 PHE A N 1
ATOM 671 C CA . PHE A 1 90 ? -0.013 -3.768 -9.805 1.00 94.94 90 PHE A CA 1
ATOM 672 C C . PHE A 1 90 ? -0.184 -2.916 -8.543 1.00 94.94 90 PHE A C 1
ATOM 674 O O . PHE A 1 90 ? -0.775 -3.374 -7.565 1.00 94.94 90 PHE A O 1
ATOM 681 N N . SER A 1 91 ? 0.274 -1.660 -8.575 1.00 94.69 91 SER A N 1
ATOM 682 C CA . SER A 1 91 ? 0.139 -0.738 -7.442 1.00 94.69 91 SER A CA 1
ATOM 683 C C . SER A 1 91 ? -1.328 -0.462 -7.089 1.00 94.69 91 SER A C 1
ATOM 685 O O . SER A 1 91 ? -1.696 -0.458 -5.913 1.00 94.69 91 SER A O 1
ATOM 687 N N . TYR A 1 92 ? -2.183 -0.304 -8.105 1.00 94.19 92 TYR A N 1
ATOM 688 C CA . TYR A 1 92 ? -3.614 -0.090 -7.925 1.00 94.19 92 TYR A CA 1
ATOM 689 C C . TYR A 1 92 ? -4.302 -1.332 -7.350 1.00 94.19 92 TYR A C 1
ATOM 691 O O . TYR A 1 92 ? -5.025 -1.226 -6.359 1.00 94.19 92 TYR A O 1
ATOM 699 N N . GLY A 1 93 ? -4.025 -2.514 -7.911 1.00 95.00 93 GLY A N 1
ATOM 700 C CA . GLY A 1 93 ? -4.578 -3.779 -7.421 1.00 95.00 93 GLY A CA 1
ATOM 701 C C . GLY A 1 93 ? -4.159 -4.089 -5.982 1.00 95.00 93 GLY A C 1
ATOM 702 O O . GLY A 1 93 ? -4.994 -4.476 -5.165 1.00 95.00 93 GLY A O 1
ATOM 703 N N . GLN A 1 94 ? -2.891 -3.848 -5.635 1.00 96.12 94 GLN A N 1
ATOM 704 C CA . GLN A 1 94 ? -2.394 -4.030 -4.270 1.00 96.12 94 GLN A CA 1
ATOM 705 C C . GLN A 1 94 ? -3.081 -3.078 -3.285 1.00 96.12 94 GLN A C 1
ATOM 707 O O . GLN A 1 94 ? -3.470 -3.498 -2.194 1.00 96.12 94 GLN A O 1
ATOM 712 N N . LYS A 1 95 ? -3.259 -1.808 -3.669 1.00 95.50 95 LYS A N 1
ATOM 713 C CA . LYS A 1 95 ? -3.960 -0.826 -2.840 1.00 95.50 95 LYS A CA 1
ATOM 714 C C . LYS A 1 95 ? -5.417 -1.226 -2.611 1.00 95.50 95 LYS A C 1
ATOM 716 O O . LYS A 1 95 ? -5.866 -1.221 -1.473 1.00 95.50 95 LYS A O 1
ATOM 721 N N . GLN A 1 96 ? -6.121 -1.637 -3.664 1.00 96.62 96 GLN A N 1
ATOM 722 C CA . GLN A 1 96 ? -7.510 -2.074 -3.557 1.00 96.62 96 GLN A CA 1
ATOM 723 C C . GLN A 1 96 ? -7.653 -3.302 -2.646 1.00 96.62 96 GLN A C 1
ATOM 725 O O . GLN A 1 96 ? -8.545 -3.331 -1.802 1.00 96.62 96 GLN A O 1
ATOM 730 N N . ALA A 1 97 ? -6.751 -4.282 -2.762 1.00 95.75 97 ALA A N 1
ATOM 731 C CA . ALA A 1 97 ? -6.744 -5.454 -1.888 1.00 95.75 97 ALA A CA 1
ATOM 732 C C . ALA A 1 97 ? -6.518 -5.072 -0.412 1.00 95.75 97 ALA A C 1
ATOM 734 O O . ALA A 1 97 ? -7.244 -5.540 0.468 1.00 95.75 97 ALA A O 1
ATOM 735 N N . LEU A 1 98 ? -5.563 -4.176 -0.137 1.00 96.31 98 LEU A N 1
ATOM 736 C CA . LEU A 1 98 ? -5.323 -3.663 1.214 1.00 96.31 98 LEU A CA 1
ATOM 737 C C . LEU A 1 98 ? -6.538 -2.911 1.763 1.00 96.31 98 LEU A C 1
ATOM 739 O O . LEU A 1 98 ? -6.947 -3.174 2.892 1.00 96.31 98 LEU A O 1
ATOM 743 N N . ASP A 1 99 ? -7.148 -2.029 0.971 1.00 96.88 99 ASP A N 1
ATOM 744 C CA . ASP A 1 99 ? -8.335 -1.274 1.382 1.00 96.88 99 ASP A CA 1
ATOM 745 C C . ASP A 1 99 ? -9.496 -2.224 1.728 1.00 96.88 99 ASP A C 1
ATOM 747 O O . ASP A 1 99 ? -10.126 -2.071 2.778 1.00 96.88 99 ASP A O 1
ATOM 751 N N . THR A 1 100 ? -9.722 -3.274 0.927 1.00 96.75 100 THR A N 1
ATOM 752 C CA . THR A 1 100 ? -10.741 -4.294 1.240 1.00 96.75 100 THR A CA 1
ATOM 753 C C . THR A 1 100 ? -10.438 -5.048 2.536 1.00 96.75 100 THR A C 1
ATOM 755 O O . THR A 1 100 ? -11.329 -5.223 3.368 1.00 96.75 100 THR A O 1
ATOM 758 N N . GLN A 1 101 ? -9.175 -5.413 2.776 1.00 97.50 101 GLN A N 1
ATOM 759 C CA . GLN A 1 101 ? -8.756 -6.090 4.005 1.00 97.50 101 GLN A CA 1
ATOM 760 C C . GLN A 1 101 ? -8.916 -5.186 5.245 1.00 97.50 101 GLN A C 1
ATOM 762 O O . GLN A 1 101 ? -9.334 -5.641 6.319 1.00 97.50 101 GLN A O 1
ATOM 767 N N . PHE A 1 102 ? -8.619 -3.890 5.116 1.00 96.94 102 PHE A N 1
ATOM 768 C CA . PHE A 1 102 ? -8.840 -2.914 6.184 1.00 96.94 102 PHE A CA 1
ATOM 769 C C . PHE A 1 102 ? -10.328 -2.712 6.482 1.00 96.94 102 PHE A C 1
ATOM 771 O O . PHE A 1 102 ? -10.714 -2.618 7.648 1.00 96.94 102 PHE A O 1
ATOM 778 N N . GLU A 1 103 ? -11.188 -2.692 5.465 1.00 98.12 103 GLU A N 1
ATOM 779 C CA . GLU A 1 103 ? -12.632 -2.611 5.689 1.00 98.12 103 GLU A CA 1
ATOM 780 C C . GLU A 1 103 ? -13.193 -3.859 6.376 1.00 98.12 103 GLU A C 1
ATOM 782 O O . GLU A 1 103 ? -14.031 -3.741 7.277 1.00 98.12 103 GLU A O 1
ATOM 787 N N . GLU A 1 104 ? -12.741 -5.048 5.982 1.00 97.88 104 GLU A N 1
ATOM 788 C CA . GLU A 1 104 ? -13.159 -6.310 6.596 1.00 97.88 104 GLU A CA 1
ATOM 789 C C . GLU A 1 104 ? -12.728 -6.396 8.060 1.00 97.88 104 GLU A C 1
ATOM 791 O O . GLU A 1 104 ? -13.557 -6.668 8.934 1.00 97.88 104 GLU A O 1
ATOM 796 N N . SER A 1 105 ? -11.462 -6.088 8.348 1.00 96.69 105 SER A N 1
ATOM 797 C CA . SER A 1 105 ? -10.946 -6.060 9.722 1.00 96.69 105 SER A CA 1
ATOM 798 C C . SER A 1 105 ? -11.660 -5.012 10.579 1.00 96.69 105 SER A C 1
ATOM 800 O O . SER A 1 105 ? -12.041 -5.304 11.714 1.00 96.69 105 SER A O 1
ATOM 802 N N . ARG A 1 106 ? -11.952 -3.826 10.030 1.00 97.81 106 ARG A N 1
ATOM 803 C CA . ARG A 1 106 ? -12.745 -2.799 10.720 1.00 97.81 106 ARG A CA 1
ATOM 804 C C . ARG A 1 106 ? -14.168 -3.275 11.024 1.00 97.81 106 ARG A C 1
ATOM 806 O O . ARG A 1 106 ? -14.662 -3.031 12.124 1.00 97.81 106 ARG A O 1
ATOM 813 N N . LYS A 1 107 ? -14.835 -3.952 10.083 1.00 98.12 107 LYS A N 1
ATOM 814 C CA . LYS A 1 107 ? -16.182 -4.517 10.292 1.00 98.12 107 LYS A CA 1
ATOM 815 C C . LYS A 1 107 ? -16.172 -5.624 11.346 1.00 98.12 107 LYS A C 1
ATOM 817 O O . LYS A 1 107 ? -17.077 -5.663 12.177 1.00 98.12 107 LYS A O 1
ATOM 822 N N . ALA A 1 108 ? -15.168 -6.500 11.327 1.00 97.75 108 ALA A N 1
ATOM 823 C CA . ALA A 1 108 ? -15.005 -7.548 12.330 1.00 97.75 108 ALA A CA 1
ATOM 824 C C . ALA A 1 108 ? -14.802 -6.951 13.732 1.00 97.75 108 ALA A C 1
ATOM 826 O O . ALA A 1 108 ? -15.529 -7.313 14.657 1.00 97.75 108 ALA A O 1
ATOM 827 N N . LEU A 1 109 ? -13.908 -5.965 13.857 1.00 97.56 109 LEU A N 1
ATOM 828 C CA . LEU A 1 109 ? -13.642 -5.289 15.125 1.00 97.56 109 LEU A CA 1
ATOM 829 C C . LEU A 1 109 ? -14.876 -4.533 15.641 1.00 97.56 109 LEU A C 1
ATOM 831 O O . LEU A 1 109 ? -15.184 -4.615 16.825 1.00 97.56 109 LEU A O 1
ATOM 835 N N . SER A 1 110 ? -15.623 -3.844 14.767 1.00 97.94 110 SER A N 1
ATOM 836 C CA . SER A 1 110 ? -16.875 -3.170 15.155 1.00 97.94 110 SER A CA 1
ATOM 837 C C . SER A 1 110 ? -17.872 -4.153 15.765 1.00 97.94 110 SER A C 1
ATOM 839 O O . SER A 1 110 ? -18.417 -3.889 16.832 1.00 97.94 110 SER A O 1
ATOM 841 N N . LYS A 1 111 ? -18.057 -5.321 15.136 1.00 97.88 111 LYS A N 1
ATOM 842 C CA . LYS A 1 111 ? -18.961 -6.366 15.639 1.00 97.88 111 LYS A CA 1
ATOM 843 C C . LYS A 1 111 ? -18.505 -6.937 16.979 1.00 97.88 111 LYS A C 1
ATOM 845 O O . LYS A 1 111 ? -19.334 -7.183 17.851 1.00 97.88 111 LYS A O 1
ATOM 850 N N . GLU A 1 112 ? -17.205 -7.160 17.151 1.00 97.12 112 GLU A N 1
ATOM 851 C CA . GLU A 1 112 ? -16.648 -7.666 18.409 1.00 97.12 112 GLU A CA 1
ATOM 852 C C . GLU A 1 112 ? -16.810 -6.652 19.548 1.00 97.12 112 GLU A C 1
ATOM 854 O O . GLU A 1 112 ? -17.225 -7.015 20.654 1.00 97.12 112 GLU A O 1
ATOM 859 N N . VAL A 1 113 ? -16.547 -5.372 19.265 1.00 97.12 113 VAL A N 1
ATOM 860 C CA . VAL A 1 113 ? -16.751 -4.274 20.216 1.00 97.12 113 VAL A CA 1
ATOM 861 C C . VAL A 1 113 ? -18.228 -4.156 20.580 1.00 97.12 113 VAL A C 1
ATOM 863 O O . VAL A 1 113 ? -18.550 -4.134 21.766 1.00 97.12 113 VAL A O 1
ATOM 866 N N . GLU A 1 114 ? -19.131 -4.153 19.599 1.00 97.38 114 GLU A N 1
ATOM 867 C CA . GLU A 1 114 ? -20.580 -4.130 19.833 1.00 97.38 114 GLU A CA 1
ATOM 868 C C . GLU A 1 114 ? -21.018 -5.302 20.715 1.00 97.38 114 GLU A C 1
ATOM 870 O O . GLU A 1 114 ? -21.681 -5.098 21.733 1.00 97.38 114 GLU A O 1
ATOM 875 N N . HIS A 1 115 ? -20.598 -6.527 20.389 1.00 97.00 115 HIS A N 1
ATOM 876 C CA . HIS A 1 115 ? -20.940 -7.711 21.174 1.00 97.00 115 HIS A CA 1
ATOM 877 C C . HIS A 1 115 ? -20.427 -7.614 22.618 1.00 97.00 115 HIS A C 1
ATOM 879 O O . HIS A 1 115 ? -21.173 -7.881 23.565 1.00 97.00 115 HIS A O 1
ATOM 885 N N . THR A 1 116 ? -19.171 -7.202 22.798 1.00 97.50 116 THR A N 1
ATOM 886 C CA . THR A 1 116 ? -18.529 -7.097 24.116 1.00 97.50 116 THR A CA 1
ATOM 887 C C . THR A 1 116 ? -19.178 -6.011 24.966 1.00 97.50 116 THR A C 1
ATOM 889 O O . THR A 1 116 ? -19.526 -6.259 26.122 1.00 97.50 116 THR A O 1
ATOM 892 N N . VAL A 1 117 ? -19.415 -4.830 24.392 1.00 97.69 117 VAL A N 1
ATOM 893 C CA . VAL A 1 117 ? -20.082 -3.717 25.078 1.00 97.69 117 VAL A CA 1
ATOM 894 C C . VAL A 1 117 ? -21.516 -4.100 25.441 1.00 97.69 117 VAL A C 1
ATOM 896 O O . VAL A 1 117 ? -21.931 -3.893 26.580 1.00 97.69 117 VAL A O 1
ATOM 899 N N . HIS A 1 118 ? -22.269 -4.733 24.539 1.00 97.31 118 HIS A N 1
ATOM 900 C CA . HIS A 1 118 ? -23.625 -5.196 24.844 1.00 97.31 118 HIS A CA 1
ATOM 901 C C . HIS A 1 118 ? -23.665 -6.295 25.911 1.00 97.31 118 HIS A C 1
ATOM 903 O O . HIS A 1 118 ? -24.615 -6.348 26.696 1.00 97.31 118 HIS A O 1
ATOM 909 N N . ALA A 1 119 ? -22.672 -7.184 25.957 1.00 97.38 119 ALA A N 1
ATOM 910 C CA . ALA A 1 119 ? -22.560 -8.178 27.021 1.00 97.38 119 ALA A CA 1
ATOM 911 C C . ALA A 1 119 ? -22.269 -7.513 28.377 1.00 97.38 119 ALA A C 1
ATOM 913 O O . ALA A 1 119 ? -22.934 -7.822 29.366 1.00 97.38 119 ALA A O 1
ATOM 914 N N . GLN A 1 120 ? -21.343 -6.550 28.417 1.00 97.50 120 GLN A N 1
ATOM 915 C CA . GLN A 1 120 ? -21.018 -5.801 29.635 1.00 97.50 120 GLN A CA 1
ATOM 916 C C . GLN A 1 120 ? -22.196 -4.957 30.131 1.00 97.50 120 GLN A C 1
ATOM 918 O O . GLN A 1 120 ? -22.491 -4.969 31.323 1.00 97.50 120 GLN A O 1
ATOM 923 N N . LEU A 1 121 ? -22.906 -4.272 29.229 1.00 97.81 121 LEU A N 1
ATOM 924 C CA . LEU A 1 121 ? -24.101 -3.501 29.575 1.00 97.81 121 LEU A CA 1
ATOM 925 C C . LEU A 1 121 ? -25.193 -4.390 30.177 1.00 97.81 121 LEU A C 1
ATOM 927 O O . LEU A 1 121 ? -25.769 -4.024 31.197 1.00 97.81 121 LEU A O 1
ATOM 931 N N . ARG A 1 122 ? -25.437 -5.575 29.602 1.00 97.81 122 ARG A N 1
ATOM 932 C CA . ARG A 1 122 ? -26.391 -6.542 30.170 1.00 97.81 122 ARG A CA 1
ATOM 933 C C . ARG A 1 122 ? -25.967 -7.019 31.558 1.00 97.81 122 ARG A C 1
ATOM 935 O O . ARG A 1 122 ? -26.777 -6.987 32.477 1.00 97.81 122 ARG A O 1
ATOM 942 N N . ALA A 1 123 ? -24.694 -7.370 31.740 1.00 97.50 123 ALA A N 1
ATOM 943 C CA . ALA A 1 123 ? -24.180 -7.789 33.043 1.00 97.50 123 ALA A CA 1
ATOM 944 C C . ALA A 1 123 ? -24.303 -6.681 34.111 1.00 97.50 123 ALA A C 1
ATOM 946 O O . ALA A 1 123 ? -24.615 -6.960 35.270 1.00 97.50 123 ALA A O 1
ATOM 947 N N . LEU A 1 124 ? -24.088 -5.414 33.732 1.00 97.75 124 LEU A N 1
ATOM 948 C CA . LEU A 1 124 ? -24.300 -4.271 34.623 1.00 97.75 124 LEU A CA 1
ATOM 949 C C . LEU A 1 124 ? -25.779 -4.088 34.972 1.00 97.75 124 LEU A C 1
ATOM 951 O O . LEU A 1 124 ? -26.093 -3.938 36.150 1.00 97.75 124 LEU A O 1
ATOM 955 N N . GLN A 1 125 ? -26.681 -4.177 33.992 1.00 98.19 125 GLN A N 1
ATOM 956 C CA . GLN A 1 125 ? -28.128 -4.097 34.224 1.00 98.19 125 GLN A CA 1
ATOM 957 C C . GLN A 1 125 ? -28.622 -5.195 35.174 1.00 98.19 125 GLN A C 1
ATOM 959 O O . GLN A 1 125 ? -29.380 -4.918 36.102 1.00 98.19 125 GLN A O 1
ATOM 964 N N . GLU A 1 126 ? -28.166 -6.436 34.990 1.00 98.06 126 GLU A N 1
ATOM 965 C CA . GLU A 1 126 ? -28.503 -7.556 35.877 1.00 98.06 126 GLU A CA 1
ATOM 966 C C . GLU A 1 126 ? -27.988 -7.322 37.303 1.00 98.06 126 GLU A C 1
ATOM 968 O O . GLU A 1 126 ? -28.705 -7.557 38.281 1.00 98.06 126 GLU A O 1
ATOM 973 N N . ARG A 1 127 ? -26.760 -6.805 37.437 1.00 98.12 127 ARG A N 1
ATOM 974 C CA . ARG A 1 127 ? -26.175 -6.464 38.737 1.00 98.12 127 ARG A CA 1
ATOM 975 C C . ARG A 1 127 ? -26.942 -5.340 39.431 1.00 98.12 127 ARG A C 1
ATOM 977 O O . ARG A 1 127 ? -27.203 -5.451 40.628 1.00 98.12 127 ARG A O 1
ATOM 984 N N . GLU A 1 128 ? -27.294 -4.281 38.712 1.00 97.62 128 GLU A N 1
ATOM 985 C CA . GLU A 1 128 ? -28.087 -3.171 39.248 1.00 97.62 128 GLU A CA 1
ATOM 986 C C . GLU A 1 128 ? -29.476 -3.645 39.681 1.00 97.62 128 GLU A C 1
ATOM 988 O O . GLU A 1 128 ? -29.903 -3.340 40.795 1.00 97.62 128 GLU A O 1
ATOM 993 N N . ALA A 1 129 ? -30.145 -4.469 38.869 1.00 98.12 129 ALA A N 1
ATOM 994 C CA . ALA A 1 129 ? -31.433 -5.061 39.222 1.00 98.12 129 ALA A CA 1
ATOM 995 C C . ALA A 1 129 ? -31.338 -5.927 40.491 1.00 98.12 129 ALA A C 1
ATOM 997 O O . ALA A 1 129 ? -32.181 -5.819 41.387 1.00 98.12 129 ALA A O 1
ATOM 998 N N . ALA A 1 130 ? -30.285 -6.741 40.618 1.00 98.00 130 ALA A N 1
ATOM 999 C CA . ALA A 1 130 ? -30.043 -7.547 41.812 1.00 98.00 130 ALA A CA 1
ATOM 1000 C C . ALA A 1 130 ? -29.770 -6.683 43.057 1.00 98.00 130 ALA A C 1
ATOM 1002 O O . ALA A 1 130 ? -30.285 -6.974 44.141 1.00 98.00 130 ALA A O 1
ATOM 1003 N N . GLN A 1 131 ? -28.993 -5.605 42.915 1.00 97.75 131 GLN A N 1
ATOM 1004 C CA . GLN A 1 131 ? -28.720 -4.659 44.000 1.00 97.75 131 GLN A CA 1
ATOM 1005 C C . GLN A 1 131 ? -29.978 -3.897 44.426 1.00 97.75 131 GLN A C 1
ATOM 1007 O O . GLN A 1 131 ? -30.240 -3.791 45.623 1.00 97.75 131 GLN A O 1
ATOM 1012 N N . ALA A 1 132 ? -30.790 -3.436 43.473 1.00 97.81 132 ALA A N 1
ATOM 1013 C CA . ALA A 1 132 ? -32.066 -2.782 43.748 1.00 97.81 132 ALA A CA 1
ATOM 1014 C C . ALA A 1 132 ? -33.032 -3.728 44.478 1.00 97.81 132 ALA A C 1
ATOM 1016 O O . ALA A 1 132 ? -33.635 -3.346 45.481 1.00 97.81 132 ALA A O 1
ATOM 1017 N N . ALA A 1 133 ? -33.125 -4.988 44.040 1.00 97.75 133 ALA A N 1
ATOM 1018 C CA . ALA A 1 133 ? -33.934 -6.001 44.712 1.00 97.75 133 ALA A CA 1
ATOM 1019 C C . ALA A 1 133 ? -33.447 -6.273 46.145 1.00 97.75 133 ALA A C 1
ATOM 1021 O O . ALA A 1 133 ? -34.266 -6.407 47.056 1.00 97.75 133 ALA A O 1
ATOM 1022 N N . LYS A 1 134 ? -32.127 -6.328 46.366 1.00 97.88 134 LYS A N 1
ATOM 1023 C CA . LYS A 1 134 ? -31.538 -6.482 47.703 1.00 97.88 134 LYS A CA 1
ATOM 1024 C C . LYS A 1 134 ? -31.870 -5.287 48.603 1.00 97.88 134 LYS A C 1
ATOM 1026 O O . LYS A 1 134 ? -32.406 -5.493 49.688 1.00 97.88 134 LYS A O 1
ATOM 1031 N N . ALA A 1 135 ? -31.639 -4.064 48.129 1.00 96.75 135 ALA A N 1
ATOM 1032 C CA . ALA A 1 135 ? -31.958 -2.845 48.870 1.00 96.75 135 ALA A CA 1
ATOM 1033 C C . ALA A 1 135 ? -33.457 -2.755 49.202 1.00 96.75 135 ALA A C 1
ATOM 1035 O O . ALA A 1 135 ? -33.831 -2.351 50.300 1.00 96.75 135 ALA A O 1
ATOM 1036 N N . HIS A 1 136 ? -34.332 -3.191 48.289 1.00 97.75 136 HIS A N 1
ATOM 1037 C CA . HIS A 1 136 ? -35.768 -3.231 48.550 1.00 97.75 136 HIS A CA 1
ATOM 1038 C C . HIS A 1 136 ? -36.121 -4.184 49.705 1.00 97.75 136 HIS A C 1
ATOM 1040 O O . HIS A 1 136 ? -36.963 -3.838 50.539 1.00 97.75 136 HIS A O 1
ATOM 1046 N N . ARG A 1 137 ? -35.480 -5.358 49.779 1.00 97.94 137 ARG A N 1
ATOM 1047 C CA . ARG A 1 137 ? -35.671 -6.304 50.893 1.00 97.94 137 ARG A CA 1
ATOM 1048 C C . ARG A 1 137 ? -35.178 -5.718 52.212 1.00 97.94 137 ARG A C 1
ATOM 1050 O O . ARG A 1 137 ? -35.923 -5.759 53.181 1.00 97.94 137 ARG A O 1
ATOM 1057 N N . GLU A 1 138 ? -33.990 -5.116 52.226 1.00 97.38 138 GLU A N 1
ATOM 1058 C CA . GLU A 1 138 ? -33.430 -4.462 53.419 1.00 97.38 138 GLU A CA 1
ATOM 1059 C C . GLU A 1 138 ? -34.328 -3.317 53.913 1.00 97.38 138 GLU A C 1
ATOM 1061 O O . GLU A 1 138 ? -34.576 -3.193 55.107 1.00 97.38 138 GLU A O 1
ATOM 1066 N N . MET A 1 139 ? -34.890 -2.510 53.004 1.00 97.31 139 MET A N 1
ATOM 1067 C CA . MET A 1 139 ? -35.844 -1.454 53.368 1.00 97.31 139 MET A CA 1
ATOM 1068 C C . MET A 1 139 ? -37.142 -2.008 53.960 1.00 97.31 139 MET A C 1
ATOM 1070 O O . MET A 1 139 ? -37.678 -1.427 54.901 1.00 97.31 139 MET A O 1
ATOM 1074 N N . HIS A 1 140 ? -37.664 -3.112 53.420 1.00 97.12 140 HIS A N 1
ATOM 1075 C CA . HIS A 1 140 ? -38.840 -3.779 53.987 1.00 97.12 140 HIS A CA 1
ATOM 1076 C C . HIS A 1 140 ? -38.549 -4.373 55.362 1.00 97.12 140 HIS A C 1
ATOM 1078 O O . HIS A 1 140 ? -39.361 -4.220 56.269 1.00 97.12 140 HIS A O 1
ATOM 1084 N N . GLU A 1 141 ? -37.384 -4.992 55.539 1.00 97.00 141 GLU A N 1
ATOM 1085 C CA . GLU A 1 141 ? -36.948 -5.524 56.829 1.00 97.00 141 GLU A CA 1
ATOM 1086 C C . GLU A 1 141 ? -36.795 -4.408 57.870 1.00 97.00 141 GLU A C 1
ATOM 1088 O O . GLU A 1 141 ? -37.331 -4.519 58.970 1.00 97.00 141 GLU A O 1
ATOM 1093 N N . LEU A 1 142 ? -36.151 -3.294 57.510 1.00 95.44 142 LEU A N 1
ATOM 1094 C CA . LEU A 1 142 ? -36.026 -2.126 58.385 1.00 95.44 142 LEU A CA 1
ATOM 1095 C C . LEU A 1 142 ? -37.390 -1.535 58.753 1.00 95.44 142 LEU A C 1
ATOM 1097 O O . LEU A 1 142 ? -37.608 -1.193 59.913 1.00 95.44 142 LEU A O 1
ATOM 1101 N N . ARG A 1 143 ? -38.326 -1.440 57.800 1.00 95.50 143 ARG A N 1
ATOM 1102 C CA . ARG A 1 143 ? -39.702 -1.000 58.089 1.00 95.50 143 ARG A CA 1
ATOM 1103 C C . ARG A 1 143 ? -40.396 -1.942 59.065 1.00 95.50 143 ARG A C 1
ATOM 1105 O O . ARG A 1 143 ? -40.961 -1.461 60.039 1.00 95.50 143 ARG A O 1
ATOM 1112 N N . ALA A 1 144 ? -40.287 -3.253 58.861 1.00 94.44 144 ALA A N 1
ATOM 1113 C CA . ALA A 1 144 ? -40.856 -4.243 59.771 1.00 94.44 144 ALA A CA 1
ATOM 1114 C C . ALA A 1 144 ? -40.233 -4.163 61.177 1.00 94.44 144 ALA A C 1
ATOM 1116 O O . ALA A 1 144 ? -40.950 -4.228 62.172 1.00 94.44 144 ALA A O 1
ATOM 1117 N N . GLN A 1 145 ? -38.914 -3.959 61.283 1.00 91.75 145 GLN A N 1
ATOM 1118 C CA . GLN A 1 145 ? -38.235 -3.740 62.565 1.00 91.75 145 GLN A CA 1
ATOM 1119 C C . GLN A 1 145 ? -38.703 -2.446 63.243 1.00 91.75 145 GLN A C 1
ATOM 1121 O O . GLN A 1 145 ? -38.948 -2.445 64.447 1.00 91.75 145 GLN A O 1
ATOM 1126 N N . MET A 1 146 ? -38.872 -1.353 62.491 1.00 87.06 146 MET A N 1
ATOM 1127 C CA . MET A 1 146 ? -39.417 -0.099 63.022 1.00 87.06 146 MET A CA 1
ATOM 1128 C C . MET A 1 146 ? -40.862 -0.268 63.498 1.00 87.06 146 MET A C 1
ATOM 1130 O O . MET A 1 146 ? -41.186 0.164 64.598 1.00 87.06 146 MET A O 1
ATOM 1134 N N . GLU A 1 147 ? -41.722 -0.920 62.717 1.00 88.38 147 GLU A N 1
ATOM 1135 C CA . GLU A 1 147 ? -43.105 -1.225 63.108 1.00 88.38 147 GLU A CA 1
ATOM 1136 C C . GLU A 1 147 ? -43.157 -2.125 64.350 1.00 88.38 147 GLU A C 1
ATOM 1138 O O . GLU A 1 147 ? -43.949 -1.885 65.264 1.00 88.38 147 GLU A O 1
ATOM 1143 N N . PHE A 1 148 ? -42.270 -3.117 64.445 1.00 87.12 148 PHE A N 1
ATOM 1144 C CA . PHE A 1 148 ? -42.124 -3.944 65.639 1.00 87.12 148 PHE A CA 1
ATOM 1145 C C . PHE A 1 148 ? -41.701 -3.114 66.862 1.00 87.12 148 PHE A C 1
ATOM 1147 O O . PHE A 1 148 ? -42.334 -3.210 67.908 1.00 87.12 148 PHE A O 1
ATOM 1154 N N . LEU A 1 149 ? -40.692 -2.247 66.729 1.00 82.88 149 LEU A N 1
ATOM 1155 C CA . LEU A 1 149 ? -40.236 -1.349 67.801 1.00 82.88 149 LEU A CA 1
ATOM 1156 C C . LEU A 1 149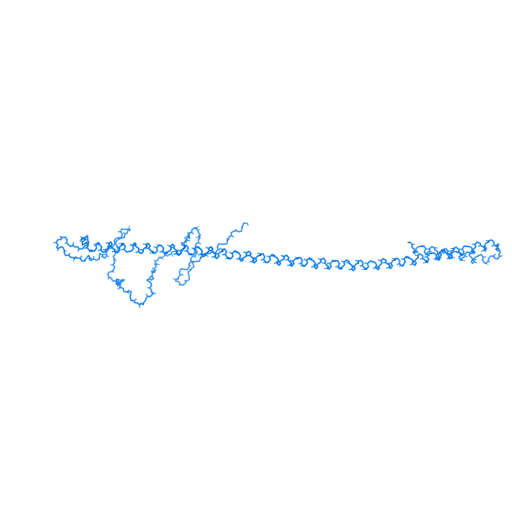 ? -41.279 -0.301 68.212 1.00 82.88 149 LEU A C 1
ATOM 1158 O O . LEU A 1 149 ? -41.222 0.199 69.332 1.00 82.88 149 LEU A O 1
ATOM 1162 N N . LEU A 1 150 ? -42.189 0.068 67.308 1.00 80.81 150 LEU A N 1
ATOM 1163 C CA . LEU A 1 150 ? -43.305 0.968 67.599 1.00 80.81 150 LEU A CA 1
ATOM 1164 C C . LEU A 1 150 ? -44.483 0.235 68.262 1.00 80.81 150 LEU A C 1
ATOM 1166 O O . LEU A 1 150 ? -45.165 0.825 69.097 1.00 80.81 150 LEU A O 1
ATOM 1170 N N . SER A 1 151 ? -44.741 -1.021 67.882 1.00 81.50 151 SER A N 1
ATOM 1171 C CA . SER A 1 151 ? -45.869 -1.830 68.380 1.00 81.50 151 SER A CA 1
ATOM 1172 C C . SER A 1 151 ? -45.584 -2.489 69.726 1.00 81.50 151 SER A C 1
ATOM 1174 O O . SER A 1 151 ? -46.426 -2.463 70.626 1.00 81.50 151 SER A O 1
ATOM 1176 N N . VAL A 1 152 ? -44.380 -3.035 69.901 1.00 76.50 152 VAL A N 1
ATOM 1177 C CA . VAL A 1 152 ? -43.825 -3.284 71.223 1.00 76.50 152 VAL A CA 1
ATOM 1178 C C . VAL A 1 152 ? -43.548 -1.899 71.755 1.00 76.50 152 VAL A C 1
ATOM 1180 O O . VAL A 1 152 ? -42.584 -1.281 71.331 1.00 76.50 152 VAL A O 1
ATOM 1183 N N . GLU A 1 153 ? -44.401 -1.375 72.629 1.00 59.22 153 GLU A N 1
ATOM 1184 C CA . GLU A 1 153 ? -44.176 -0.111 73.328 1.00 59.22 153 GLU A CA 1
ATOM 1185 C C . GLU A 1 153 ? -42.924 -0.215 74.227 1.00 59.22 153 GLU A C 1
ATOM 1187 O O . GLU A 1 153 ? -43.009 -0.092 75.449 1.00 59.22 153 GLU A O 1
ATOM 1192 N N . SER A 1 154 ? -41.743 -0.478 73.654 1.00 50.16 154 SER A N 1
ATOM 1193 C CA . SER A 1 154 ? -40.462 -0.406 74.324 1.00 50.16 154 SER A CA 1
ATOM 1194 C C . SER A 1 154 ? -40.261 1.073 74.611 1.00 50.16 154 SER A C 1
ATOM 1196 O O . SER A 1 154 ? -39.847 1.906 73.806 1.00 50.16 154 SER A O 1
ATOM 1198 N N . SER A 1 155 ? -40.733 1.407 75.794 1.00 49.81 155 SER A N 1
ATOM 1199 C CA . SER A 1 155 ? -40.743 2.669 76.493 1.00 49.81 155 SER A CA 1
ATOM 1200 C C . SER A 1 155 ? -39.326 3.145 76.809 1.00 49.81 155 SER A C 1
ATOM 1202 O O . SER A 1 155 ? -39.039 3.515 77.941 1.00 49.81 155 SER A O 1
ATOM 1204 N N . ALA A 1 156 ? -38.417 3.113 75.837 1.00 52.53 156 ALA A N 1
ATOM 1205 C CA . ALA A 1 156 ? -37.045 3.550 76.034 1.00 52.53 156 ALA A CA 1
ATOM 1206 C C . ALA A 1 156 ? -36.884 5.065 75.846 1.00 52.53 156 ALA A C 1
ATOM 1208 O O . ALA A 1 156 ? -35.927 5.627 76.368 1.00 52.53 156 ALA A O 1
ATOM 1209 N N . THR A 1 157 ? -37.799 5.761 75.155 1.00 54.44 157 THR A N 1
ATOM 1210 C CA . THR A 1 157 ? -37.568 7.186 74.838 1.00 54.44 157 THR A CA 1
ATOM 1211 C C . THR A 1 157 ? -38.704 8.160 75.150 1.00 54.44 157 THR A C 1
ATOM 1213 O O . THR A 1 157 ? -38.487 9.362 75.018 1.00 54.44 157 THR A O 1
ATOM 1216 N N . ALA A 1 158 ? -39.879 7.726 75.627 1.00 54.44 158 ALA A N 1
ATOM 1217 C CA . ALA A 1 158 ? -40.997 8.672 75.783 1.00 54.44 158 ALA A CA 1
ATOM 1218 C C . ALA A 1 158 ? -42.062 8.373 76.851 1.00 54.44 158 ALA A C 1
ATOM 1220 O O . ALA A 1 158 ? -42.934 9.211 77.048 1.00 54.44 158 ALA A O 1
ATOM 1221 N N . LYS A 1 159 ? -42.057 7.243 77.569 1.00 56.50 159 LYS A N 1
ATOM 1222 C CA . LYS A 1 159 ? -43.026 7.056 78.669 1.00 56.50 159 LYS A CA 1
ATOM 1223 C C . LYS A 1 159 ? -42.398 7.493 79.983 1.00 56.50 159 LYS A C 1
ATOM 1225 O O . LYS A 1 159 ? -41.318 7.040 80.350 1.00 56.50 159 LYS A O 1
ATOM 1230 N N . CYS A 1 160 ? -43.057 8.405 80.693 1.00 62.41 160 CYS A N 1
ATOM 1231 C CA . CYS A 1 160 ? -42.620 8.786 82.031 1.00 62.41 160 CYS A CA 1
ATOM 1232 C C . CYS A 1 160 ? -42.755 7.566 82.953 1.00 62.41 160 CYS A C 1
ATOM 1234 O O . CYS A 1 160 ? -43.869 7.093 83.165 1.00 62.41 160 CYS A O 1
ATOM 1236 N N . LEU A 1 161 ? -41.644 7.076 83.515 1.00 65.88 161 LEU A N 1
ATOM 1237 C CA . LEU A 1 161 ? -41.626 5.896 84.397 1.00 65.88 161 LEU A CA 1
ATOM 1238 C C . LEU A 1 161 ? -42.530 6.044 85.636 1.00 65.88 161 LEU A C 1
ATOM 1240 O O . LEU A 1 161 ? -42.870 5.054 86.269 1.00 65.88 161 LEU A O 1
ATOM 1244 N N . SER A 1 162 ? -42.932 7.272 85.975 1.00 67.38 162 SER A N 1
ATOM 1245 C CA . SER A 1 162 ? -43.800 7.567 87.118 1.00 67.38 162 SER A CA 1
ATOM 1246 C C . SER A 1 162 ? -45.296 7.543 86.793 1.00 67.38 162 SER A C 1
ATOM 1248 O O . SER A 1 162 ? -46.095 7.333 87.696 1.00 67.38 162 SER A O 1
ATOM 1250 N N . CYS A 1 163 ? -45.704 7.787 85.542 1.00 71.31 163 CYS A N 1
ATOM 1251 C CA . CYS A 1 163 ? -47.129 7.884 85.185 1.00 71.31 163 CYS A CA 1
ATOM 1252 C C . CYS A 1 163 ? -47.529 7.104 83.929 1.00 71.31 163 CYS A C 1
ATOM 1254 O O . CYS A 1 163 ? -48.685 7.177 83.522 1.00 71.31 163 CYS A O 1
ATOM 1256 N N . PHE A 1 164 ? -46.583 6.398 83.299 1.00 63.84 164 PHE A N 1
ATOM 1257 C CA . PHE A 1 164 ? -46.745 5.610 82.069 1.00 63.84 164 PHE A CA 1
ATOM 1258 C C . PHE A 1 164 ? -47.349 6.367 80.875 1.00 63.84 164 PHE A C 1
ATOM 1260 O O . PHE A 1 164 ? -47.623 5.776 79.832 1.00 63.84 164 PHE A O 1
ATOM 1267 N N . ASN A 1 165 ? -47.506 7.685 80.992 1.00 65.44 165 ASN A N 1
ATOM 1268 C CA . ASN A 1 165 ? -48.085 8.521 79.961 1.00 65.44 165 ASN A CA 1
ATOM 1269 C C . ASN A 1 165 ? -47.032 8.860 78.897 1.00 65.44 165 ASN A C 1
ATOM 1271 O O . ASN A 1 165 ? -45.857 9.083 79.222 1.00 65.44 165 ASN A O 1
ATOM 1275 N N . SER A 1 166 ? -47.459 8.903 77.634 1.00 59.81 166 SER A N 1
ATOM 1276 C CA . SER A 1 166 ? -46.609 9.273 76.500 1.00 59.81 166 SER A CA 1
ATOM 1277 C C . SER A 1 166 ? -46.245 10.756 76.595 1.00 59.81 166 SER A C 1
ATOM 1279 O O . SER A 1 166 ? -47.101 11.631 76.476 1.00 59.81 166 SER A O 1
ATOM 1281 N N . ARG A 1 167 ? -44.971 11.055 76.845 1.00 61.19 167 ARG A N 1
ATOM 1282 C CA . ARG A 1 167 ? -44.395 12.391 76.702 1.00 61.19 167 ARG A CA 1
ATOM 1283 C C . ARG A 1 167 ? -43.634 12.433 75.390 1.00 61.19 167 ARG A C 1
ATOM 1285 O O . ARG A 1 167 ? -42.613 11.768 75.249 1.00 61.19 167 ARG A O 1
ATOM 1292 N N . SER A 1 168 ? -44.069 13.276 74.458 1.00 59.75 168 SER A N 1
ATOM 1293 C CA . SER A 1 168 ? -43.215 13.664 73.338 1.00 59.75 168 SER A CA 1
ATOM 1294 C C . SER A 1 168 ? -41.920 14.247 73.909 1.00 59.75 168 SER A C 1
ATOM 1296 O O . SER A 1 168 ? -41.965 15.277 74.591 1.00 59.75 168 SER A O 1
ATOM 1298 N N . GLN A 1 169 ? -40.776 13.597 73.680 1.00 58.28 169 GLN A N 1
ATOM 1299 C CA . GLN A 1 169 ? -39.481 14.214 73.953 1.00 58.28 169 GLN A CA 1
ATOM 1300 C C . GLN A 1 169 ? -39.436 15.506 73.136 1.00 58.28 169 GLN A C 1
ATOM 1302 O O . GLN A 1 169 ? -39.439 15.464 71.906 1.00 58.28 169 GLN A O 1
ATOM 1307 N N . MET A 1 170 ? -39.454 16.662 73.80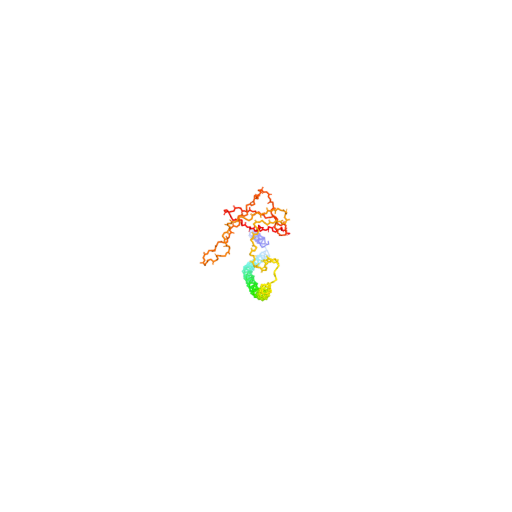6 1.00 59.75 170 MET A N 1
ATOM 1308 C CA . MET A 1 170 ? -39.150 17.910 73.120 1.00 59.75 170 MET A CA 1
ATOM 1309 C C . MET A 1 170 ? -37.756 17.746 72.528 1.00 59.75 170 MET A C 1
ATOM 1311 O O . MET A 1 170 ? -36.811 17.447 73.256 1.00 59.75 170 MET A O 1
ATOM 1315 N N . GLN A 1 171 ? -37.656 17.868 71.207 1.00 60.53 171 GLN A N 1
ATOM 1316 C CA . GLN A 1 171 ? -36.401 17.764 70.479 1.00 60.53 171 GLN A CA 1
ATOM 1317 C C . GLN A 1 171 ? -35.383 18.690 71.150 1.00 60.53 171 GLN A C 1
ATOM 1319 O O . GLN A 1 171 ? -35.567 19.909 71.161 1.00 60.53 171 GLN A O 1
ATOM 1324 N N . ASN A 1 172 ? -34.354 18.109 71.775 1.00 60.97 172 ASN A N 1
ATOM 1325 C CA . ASN A 1 172 ? -33.301 18.891 72.408 1.00 60.97 172 ASN A CA 1
ATOM 1326 C C . ASN A 1 172 ? -32.697 19.786 71.328 1.00 60.97 172 ASN A C 1
ATOM 1328 O O . ASN A 1 172 ? -32.097 19.302 70.371 1.00 60.97 172 ASN A O 1
ATOM 1332 N N . GLN A 1 173 ? -32.864 21.099 71.484 1.00 68.44 173 GLN A N 1
ATOM 1333 C CA . GLN A 1 173 ? -32.359 22.086 70.530 1.00 68.44 173 GLN A CA 1
ATOM 1334 C C . GLN A 1 173 ? -30.833 22.129 70.505 1.00 68.44 173 GLN A C 1
ATOM 1336 O O . GLN A 1 173 ? -30.275 22.919 69.768 1.00 68.44 173 GLN A O 1
ATOM 1341 N N . THR A 1 174 ? -30.136 21.321 71.297 1.00 70.25 174 THR A N 1
ATOM 1342 C CA . THR A 1 174 ? -28.681 21.285 71.370 1.00 70.25 174 THR A CA 1
ATOM 1343 C C . THR A 1 174 ? -28.168 19.890 71.051 1.00 70.25 174 THR A C 1
ATOM 1345 O O . THR A 1 174 ? -28.454 18.945 71.783 1.00 70.25 174 THR A O 1
ATOM 1348 N N . VAL A 1 175 ? -27.388 19.776 69.978 1.00 78.12 175 VAL A N 1
ATOM 1349 C CA . VAL A 1 175 ? -26.702 18.544 69.572 1.00 78.12 175 VAL A CA 1
ATOM 1350 C C . VAL A 1 175 ? -25.209 18.736 69.803 1.00 78.12 175 VAL A C 1
ATOM 1352 O O . VAL A 1 175 ? -24.640 19.724 69.342 1.00 78.12 175 VAL A O 1
ATOM 1355 N N . GLN A 1 176 ? -24.565 17.815 70.514 1.00 83.75 176 GLN A N 1
ATOM 1356 C CA . GLN A 1 176 ? -23.113 17.831 70.661 1.00 83.75 176 GLN A CA 1
ATOM 1357 C C . GLN A 1 176 ? -22.473 17.158 69.442 1.00 83.75 176 GLN A C 1
ATOM 1359 O O . GLN A 1 176 ? -22.785 16.011 69.127 1.00 83.75 176 GLN A O 1
ATOM 1364 N N . GLY A 1 177 ? -21.616 17.885 68.730 1.00 77.50 177 GLY A N 1
ATOM 1365 C CA . GLY A 1 177 ? -20.848 17.341 67.618 1.00 77.50 177 GLY A CA 1
ATOM 1366 C C . GLY A 1 177 ? -19.743 16.404 68.099 1.00 77.50 177 GLY A C 1
ATOM 1367 O O . GLY A 1 177 ? -19.329 16.439 69.258 1.00 77.50 177 GLY A O 1
ATOM 1368 N N . ALA A 1 178 ? -19.218 15.589 67.184 1.00 77.00 178 ALA A N 1
ATOM 1369 C CA . ALA A 1 178 ? -18.070 14.717 67.450 1.00 77.00 178 ALA A CA 1
ATOM 1370 C C . ALA A 1 178 ? -16.787 15.493 67.819 1.00 77.00 178 ALA A C 1
ATOM 1372 O O . ALA A 1 178 ? -15.849 14.919 68.361 1.00 77.00 178 ALA A O 1
ATOM 1373 N N . ASP A 1 179 ? -16.752 16.801 67.556 1.00 83.50 179 ASP A N 1
ATOM 1374 C CA . ASP A 1 179 ? -15.701 17.728 67.981 1.00 83.50 179 ASP A CA 1
ATOM 1375 C C . ASP A 1 179 ? -15.882 18.234 69.428 1.00 83.50 179 ASP A C 1
ATOM 1377 O O . ASP A 1 179 ? -15.122 19.085 69.892 1.00 83.50 179 ASP A O 1
ATOM 1381 N N . GLY A 1 180 ? -16.900 17.737 70.136 1.00 84.88 180 GLY A N 1
ATOM 1382 C CA . GLY A 1 180 ? -17.237 18.104 71.507 1.00 84.88 180 GLY A CA 1
ATOM 1383 C C . GLY A 1 180 ? -18.012 19.415 71.639 1.00 84.88 180 GLY A C 1
ATOM 1384 O O . GLY A 1 180 ? -18.416 19.754 72.754 1.00 84.88 180 GLY A O 1
ATOM 1385 N N . LYS A 1 181 ? -18.261 20.148 70.544 1.00 86.88 181 LYS A N 1
ATOM 1386 C CA . LYS A 1 181 ? -18.973 21.435 70.584 1.00 86.88 181 LYS A CA 1
ATOM 1387 C C . LYS A 1 181 ? -20.480 21.239 70.599 1.00 86.88 181 LYS A C 1
ATOM 1389 O O . LYS A 1 181 ? -21.010 20.326 69.975 1.00 86.88 181 LYS A O 1
ATOM 1394 N N . ILE A 1 182 ? -21.182 22.128 71.294 1.00 81.56 182 ILE A N 1
ATOM 1395 C CA . ILE A 1 182 ? -22.643 22.105 71.393 1.00 81.56 182 ILE A CA 1
ATOM 1396 C C . ILE A 1 182 ? -23.226 23.021 70.314 1.00 81.56 182 ILE A C 1
ATOM 1398 O O . ILE A 1 182 ? -22.989 24.229 70.316 1.00 81.56 182 ILE A O 1
ATOM 1402 N N . TYR A 1 183 ? -23.999 22.447 69.396 1.00 78.62 183 TYR A N 1
ATOM 1403 C CA . TYR A 1 183 ? -24.682 23.157 68.320 1.00 78.62 183 TYR A CA 1
ATOM 1404 C C . TYR A 1 183 ? -26.147 23.351 68.676 1.00 78.62 183 TYR A C 1
ATOM 1406 O O . TYR A 1 183 ? -26.877 22.376 68.845 1.00 78.62 183 TYR A O 1
ATOM 1414 N N . GLN A 1 184 ? -26.586 24.606 68.755 1.00 80.19 184 GLN A N 1
ATOM 1415 C CA . GLN A 1 184 ? -27.984 24.926 69.001 1.00 80.19 184 GLN A CA 1
ATOM 1416 C C . GLN A 1 184 ? -28.752 24.984 67.667 1.00 80.19 184 GLN A C 1
ATOM 1418 O O . GLN A 1 184 ? -28.533 25.884 66.853 1.00 80.19 184 GLN A O 1
ATOM 1423 N N . GLN A 1 185 ? -29.633 24.015 67.413 1.00 66.44 185 GLN A N 1
ATOM 1424 C CA . GLN A 1 185 ? -30.627 24.075 66.348 1.00 66.44 185 GLN A CA 1
ATOM 1425 C C . GLN A 1 185 ? -31.561 25.256 66.617 1.00 66.44 185 GLN A C 1
ATOM 1427 O O . GLN A 1 185 ? -32.308 25.273 67.593 1.00 66.44 185 GLN A O 1
ATOM 1432 N N . ARG A 1 186 ? -31.523 26.259 65.735 1.00 66.88 186 ARG A N 1
ATOM 1433 C CA . ARG A 1 186 ? -32.487 27.361 65.767 1.00 66.88 186 ARG A CA 1
ATOM 1434 C C . ARG A 1 186 ? -33.882 26.792 65.511 1.00 66.88 186 ARG A C 1
ATOM 1436 O O . ARG A 1 186 ? -34.128 26.212 64.454 1.00 66.88 186 ARG A O 1
ATOM 1443 N N . SER A 1 187 ? -34.786 26.983 66.464 1.00 58.19 187 SER A N 1
ATOM 1444 C CA . SER A 1 187 ? -36.215 26.697 66.346 1.00 58.19 187 SER A CA 1
ATOM 1445 C C . SER A 1 187 ? -36.837 27.597 65.274 1.00 58.19 187 SER A C 1
ATOM 1447 O O . SER A 1 187 ? -37.283 28.706 65.549 1.00 58.19 187 SER A O 1
ATOM 1449 N N . GLY A 1 188 ? -36.805 27.149 64.019 1.00 57.12 188 GLY A N 1
ATOM 1450 C CA . GLY A 1 188 ? -37.368 27.925 62.916 1.00 57.12 188 GLY A CA 1
ATOM 1451 C C . GLY A 1 188 ? -37.055 27.450 61.501 1.00 57.12 188 GLY A C 1
ATOM 1452 O O . GLY A 1 188 ? -37.372 28.182 60.569 1.00 57.12 188 GLY A O 1
ATOM 1453 N N . SER A 1 189 ? -36.456 26.270 61.285 1.00 49.69 189 SER A N 1
ATOM 1454 C CA . SER A 1 189 ? -36.503 25.702 59.933 1.00 49.69 189 SER A CA 1
ATOM 1455 C C . SER A 1 189 ? -37.904 25.124 59.705 1.00 49.69 189 SER A C 1
ATOM 1457 O O . SER A 1 189 ? -38.329 24.296 60.518 1.00 49.69 189 SER A O 1
ATOM 1459 N N . PRO A 1 190 ? -38.630 25.528 58.648 1.00 49.28 190 PRO A N 1
ATOM 1460 C CA . PRO A 1 190 ? -39.923 24.936 58.335 1.00 49.28 190 PRO A CA 1
ATOM 1461 C C . PRO A 1 190 ? -39.753 23.420 58.158 1.00 49.28 190 PRO A C 1
ATOM 1463 O O . PRO A 1 190 ? -38.676 22.973 57.746 1.00 49.28 190 PRO A O 1
ATOM 1466 N N . PRO A 1 191 ? -40.772 22.620 58.507 1.00 50.47 191 PRO A N 1
ATOM 1467 C CA . PRO A 1 191 ? -40.676 21.175 58.425 1.00 50.47 191 PRO A CA 1
ATOM 1468 C C . PRO A 1 191 ? -40.270 20.778 57.004 1.00 50.47 191 PRO A C 1
ATOM 1470 O O . PRO A 1 191 ? -40.919 21.161 56.035 1.00 50.47 191 PRO A O 1
ATOM 1473 N N . LEU A 1 192 ? -39.244 19.934 56.885 1.00 52.94 192 LEU A N 1
ATOM 1474 C CA . LEU A 1 192 ? -38.903 19.171 55.673 1.00 52.94 192 LEU A CA 1
ATOM 1475 C C . LEU A 1 192 ? -40.019 18.170 55.269 1.00 52.94 192 LEU A C 1
ATOM 1477 O O . LEU A 1 192 ? -39.773 17.211 54.547 1.00 52.94 192 LEU A O 1
ATOM 1481 N N . GLY A 1 193 ? -41.251 18.384 55.736 1.00 47.34 193 GLY A N 1
ATOM 1482 C CA . GLY A 1 193 ? -42.468 17.654 55.404 1.00 47.34 193 GLY A CA 1
ATOM 1483 C C . GLY A 1 193 ? -43.378 18.546 54.569 1.00 47.34 193 GLY A C 1
ATOM 1484 O O . GLY A 1 193 ? -44.380 19.056 55.057 1.00 47.34 193 GLY A O 1
ATOM 1485 N N . GLY A 1 194 ? -42.978 18.778 53.324 1.00 42.91 194 GLY A N 1
ATOM 1486 C CA . GLY A 1 194 ? -43.689 19.645 52.394 1.00 42.91 194 GLY A CA 1
ATOM 1487 C C . GLY A 1 194 ? -43.147 19.509 50.980 1.00 42.91 194 GLY A C 1
ATOM 1488 O O . GLY A 1 194 ? -42.840 20.510 50.344 1.00 42.91 194 GLY A O 1
ATOM 1489 N N . LEU A 1 195 ? -43.008 18.274 50.487 1.00 44.72 195 LEU A N 1
ATOM 1490 C CA . LEU A 1 195 ? -42.974 18.025 49.046 1.00 44.72 195 LEU A CA 1
ATOM 1491 C C . LEU A 1 195 ? -44.374 18.327 48.496 1.00 44.72 195 LEU A C 1
ATOM 1493 O O . LEU A 1 195 ? -45.181 17.432 48.258 1.00 44.72 195 LEU A O 1
ATOM 1497 N N . GLY A 1 196 ? -44.682 19.615 48.353 1.00 47.09 196 GLY A N 1
ATOM 1498 C CA . GLY A 1 196 ? -45.688 20.040 47.395 1.00 47.09 196 GLY A CA 1
ATOM 1499 C C . GLY A 1 196 ? -45.230 19.614 45.993 1.00 47.09 196 GLY A C 1
ATOM 1500 O O . GLY A 1 196 ? -44.025 19.619 45.719 1.00 47.09 196 GLY A O 1
ATOM 1501 N N . PRO A 1 197 ? -46.149 19.224 45.100 1.00 48.94 197 PRO A N 1
ATOM 1502 C CA . PRO A 1 197 ? -45.809 18.833 43.741 1.00 48.94 197 PRO A CA 1
ATOM 1503 C C . PRO A 1 197 ? -45.443 20.095 42.952 1.00 48.94 197 PRO A C 1
ATOM 1505 O O . PRO A 1 197 ? -46.297 20.730 42.343 1.00 48.94 197 PRO A O 1
ATOM 1508 N N . GLY A 1 198 ? -44.182 20.513 43.017 1.00 53.62 198 GLY A N 1
ATOM 1509 C CA . GLY A 1 198 ? -43.691 21.651 42.242 1.00 53.62 198 GLY A CA 1
ATOM 1510 C C . GLY A 1 198 ? -42.583 22.413 42.949 1.00 53.62 198 GLY A C 1
ATOM 1511 O O . GLY A 1 198 ? -42.840 23.404 43.627 1.00 53.62 198 GLY A O 1
ATOM 1512 N N . GLY A 1 199 ? -41.336 21.976 42.772 1.00 45.00 199 GLY A N 1
ATOM 1513 C CA . GLY A 1 199 ? -40.188 22.725 43.269 1.00 45.00 199 GLY A CA 1
ATOM 1514 C C . GLY A 1 199 ? -38.872 21.963 43.205 1.00 45.00 199 GLY A C 1
ATOM 1515 O O . GLY A 1 199 ? -38.289 21.681 44.246 1.00 45.00 199 GLY A O 1
ATOM 1516 N N . ASP A 1 200 ? -38.376 21.678 41.999 1.00 50.59 200 ASP A N 1
ATOM 1517 C CA . ASP A 1 200 ? -37.024 21.154 41.743 1.00 50.59 200 ASP A CA 1
ATOM 1518 C C . ASP A 1 200 ? -35.942 22.201 42.048 1.00 50.59 200 ASP A C 1
ATOM 1520 O O . ASP A 1 200 ? -35.241 22.703 41.166 1.00 50.59 200 ASP A O 1
ATOM 1524 N N . LYS A 1 201 ? -35.801 22.581 43.316 1.00 53.22 201 LYS A N 1
ATOM 1525 C CA . LYS A 1 201 ? -34.646 23.343 43.788 1.00 53.22 201 LYS A CA 1
ATOM 1526 C C . LYS A 1 201 ? -34.135 22.694 45.057 1.00 53.22 201 LYS A C 1
ATOM 1528 O O . LYS A 1 201 ? -34.547 23.029 46.164 1.00 53.22 201 LYS A O 1
ATOM 1533 N N . LEU A 1 202 ? -33.214 21.751 44.862 1.00 48.44 202 LEU A N 1
ATOM 1534 C CA . LEU A 1 202 ? -32.331 21.265 45.915 1.00 48.44 202 LEU A CA 1
ATOM 1535 C C . LEU A 1 202 ? -31.765 22.474 46.682 1.00 48.44 202 LEU A C 1
ATOM 1537 O O . LEU A 1 202 ? -31.391 23.466 46.043 1.00 48.44 202 LEU A O 1
ATOM 1541 N N . PRO A 1 203 ? -31.683 22.428 48.024 1.00 45.38 203 PRO A N 1
ATOM 1542 C CA . PRO A 1 203 ? -31.034 23.487 48.776 1.00 45.38 203 PRO A CA 1
ATOM 1543 C C . PRO A 1 203 ? -29.598 23.611 48.270 1.00 45.38 203 PRO A C 1
ATOM 1545 O O . PRO A 1 203 ? -28.789 22.693 48.412 1.00 45.38 203 PRO A O 1
ATOM 1548 N N . SER A 1 204 ? -29.280 24.745 47.643 1.00 49.75 204 SER A N 1
ATOM 1549 C CA . SER A 1 204 ? -27.914 25.066 47.262 1.00 49.75 204 SER A CA 1
ATOM 1550 C C . SER A 1 204 ? -27.114 25.221 48.550 1.00 49.75 204 SER A C 1
ATOM 1552 O O . SER A 1 204 ? -27.157 26.268 49.201 1.00 49.75 204 SER A O 1
ATOM 1554 N N . VAL A 1 205 ? -26.406 24.168 48.947 1.00 44.53 205 VAL A N 1
ATOM 1555 C CA . VAL A 1 205 ? -25.393 24.246 49.992 1.00 44.53 205 VAL A CA 1
ATOM 1556 C C . VAL A 1 205 ? -24.287 25.138 49.436 1.00 44.53 205 VAL A C 1
ATOM 1558 O O . VAL A 1 205 ? -23.379 24.683 48.744 1.00 44.53 205 VAL A O 1
ATOM 1561 N N . GLN A 1 206 ? -24.377 26.445 49.693 1.00 44.91 206 GLN A N 1
ATOM 1562 C CA . GLN A 1 206 ? -23.231 27.329 49.559 1.00 44.91 206 GLN A CA 1
ATOM 1563 C C . GLN A 1 206 ? -22.236 26.890 50.628 1.00 44.91 206 GLN A C 1
ATOM 1565 O O . GLN A 1 206 ? -22.299 27.327 51.778 1.00 44.91 206 GLN A O 1
ATOM 1570 N N . LEU A 1 207 ? -21.322 25.996 50.248 1.00 45.31 207 LEU A N 1
ATOM 1571 C CA . LEU A 1 207 ? -20.101 25.752 50.996 1.00 45.31 207 LEU A CA 1
ATOM 1572 C C . LEU A 1 207 ? -19.355 27.084 51.050 1.00 45.31 207 LEU A C 1
ATOM 1574 O O . LEU A 1 207 ? -18.572 27.426 50.166 1.00 45.31 207 LEU A O 1
ATOM 1578 N N . ARG A 1 208 ? -19.616 27.865 52.101 1.00 44.53 208 ARG A N 1
ATOM 1579 C CA . ARG A 1 208 ? -18.870 29.074 52.454 1.00 44.53 208 ARG A CA 1
ATOM 1580 C C . ARG A 1 208 ? -17.521 28.656 53.051 1.00 44.53 208 ARG A C 1
ATOM 1582 O O . ARG A 1 208 ? -17.155 29.043 54.151 1.00 44.53 208 ARG A O 1
ATOM 1589 N N . GLY A 1 209 ? -16.793 27.815 52.322 1.00 45.56 209 GLY A N 1
ATOM 1590 C CA . GLY A 1 209 ? -15.387 27.558 52.554 1.00 45.56 209 GLY A CA 1
ATOM 1591 C C . GLY A 1 209 ? -14.611 28.691 51.906 1.00 45.56 209 GLY A C 1
ATOM 1592 O O . GLY A 1 209 ? -14.638 28.849 50.685 1.00 45.56 209 GLY A O 1
ATOM 1593 N N . GLN A 1 210 ? -13.934 29.501 52.715 1.00 51.47 210 GLN A N 1
ATOM 1594 C CA . GLN A 1 210 ? -12.858 30.358 52.233 1.00 51.47 210 GLN A CA 1
ATOM 1595 C C . GLN A 1 210 ? -11.751 29.458 51.666 1.00 51.47 210 GLN A C 1
ATOM 1597 O O . GLN A 1 210 ? -10.795 29.115 52.358 1.00 51.47 210 GLN A O 1
ATOM 1602 N N . PHE A 1 211 ? -11.876 29.046 50.406 1.00 49.91 211 PHE A N 1
ATOM 1603 C CA . PHE A 1 211 ? -10.755 28.470 49.679 1.00 49.91 211 PHE A CA 1
ATOM 1604 C C . PHE A 1 211 ? -9.759 29.602 49.444 1.00 49.91 211 PHE A C 1
ATOM 1606 O O . PHE A 1 211 ? -9.942 30.443 48.561 1.00 49.91 211 PHE A O 1
ATOM 1613 N N . LYS A 1 212 ? -8.735 29.667 50.301 1.00 54.19 212 LYS A N 1
ATOM 1614 C CA . LYS A 1 212 ? -7.577 30.536 50.090 1.00 54.19 212 LYS A CA 1
ATOM 1615 C C . LYS A 1 212 ? -6.984 30.169 48.729 1.00 54.19 212 LYS A C 1
ATOM 1617 O O . LYS A 1 212 ? -6.638 29.009 48.499 1.00 54.19 212 LYS A O 1
ATOM 1622 N N . SER A 1 213 ? -6.904 31.148 47.831 1.00 56.09 213 SER A N 1
ATOM 1623 C CA . SER A 1 213 ? -6.231 31.019 46.538 1.00 56.09 213 SER A CA 1
ATOM 1624 C C . SER A 1 213 ? -4.825 30.455 46.764 1.00 56.09 213 SER A C 1
ATOM 1626 O O . SER A 1 213 ? -4.015 31.104 47.420 1.00 56.09 213 SER A O 1
ATOM 1628 N N . GLY A 1 214 ? -4.560 29.237 46.284 1.00 60.94 214 GLY A N 1
ATOM 1629 C CA . GLY A 1 214 ? -3.250 28.584 46.419 1.00 60.94 214 GLY A CA 1
ATOM 1630 C C . GLY A 1 214 ? -3.265 27.134 46.912 1.00 60.94 214 GLY A C 1
ATOM 1631 O O . GLY A 1 214 ? -2.215 26.500 46.936 1.00 60.94 214 GLY A O 1
ATOM 1632 N N . THR A 1 215 ? -4.419 26.568 47.275 1.00 58.28 215 THR A N 1
ATOM 1633 C CA . THR A 1 215 ? -4.506 25.135 47.606 1.00 58.28 215 THR A CA 1
ATOM 1634 C C . THR A 1 215 ? -4.490 24.292 46.326 1.00 58.28 215 THR A C 1
ATOM 1636 O O . THR A 1 215 ? -5.430 24.333 45.536 1.00 58.28 215 THR A O 1
ATOM 1639 N N . LYS A 1 216 ? -3.404 23.536 46.102 1.00 63.34 216 LYS A N 1
ATOM 1640 C CA . LYS A 1 216 ? -3.325 22.520 45.039 1.00 63.34 216 LYS A CA 1
ATOM 1641 C C . LYS A 1 216 ? -4.289 21.382 45.375 1.00 63.34 216 LYS A C 1
ATOM 1643 O O . LYS A 1 216 ? -4.104 20.702 46.380 1.00 63.34 216 LYS A O 1
ATOM 1648 N N . LEU A 1 217 ? -5.303 21.181 44.538 1.00 61.56 217 LEU A N 1
ATOM 1649 C CA . LEU A 1 217 ? -6.199 20.032 44.629 1.00 61.56 217 LEU A CA 1
ATOM 1650 C C . LEU A 1 217 ? -5.572 18.871 43.846 1.00 61.56 217 LEU A C 1
ATOM 1652 O O . LEU A 1 217 ? -5.245 19.009 42.667 1.00 61.56 217 LEU A O 1
ATOM 1656 N N . MET A 1 218 ? -5.357 17.748 44.526 1.00 62.97 218 MET A N 1
ATOM 1657 C CA . MET A 1 218 ? -4.850 16.507 43.937 1.00 62.97 218 MET A CA 1
ATOM 1658 C C . MET A 1 218 ? -6.045 15.620 43.585 1.00 62.97 218 MET A C 1
ATOM 1660 O O . MET A 1 218 ? -6.859 15.320 44.459 1.00 62.97 218 MET A O 1
ATOM 1664 N N . GLY A 1 219 ? -6.167 15.225 42.317 1.00 70.94 219 GLY A N 1
ATOM 1665 C CA . GLY A 1 219 ? -7.118 14.197 41.894 1.00 70.94 219 GLY A CA 1
ATOM 1666 C C . GLY A 1 219 ? -6.660 12.800 42.325 1.00 70.94 219 GLY A C 1
ATOM 1667 O O . GLY A 1 219 ? -5.481 12.581 42.624 1.00 70.94 219 GLY A O 1
ATOM 1668 N N . GLY A 1 220 ? -7.584 11.836 42.352 1.00 58.78 220 GLY A N 1
ATOM 1669 C CA . GLY A 1 220 ? -7.228 10.425 42.532 1.00 58.78 220 GLY A CA 1
ATOM 1670 C C . GLY A 1 220 ? -6.230 9.999 41.450 1.00 58.78 220 GLY A C 1
ATOM 1671 O O . GLY A 1 220 ? -6.448 10.301 40.284 1.00 58.78 220 GLY A O 1
ATOM 1672 N N . ALA A 1 221 ? -5.134 9.346 41.855 1.00 61.44 221 ALA A N 1
ATOM 1673 C CA . ALA A 1 221 ? -3.913 9.059 41.077 1.00 61.44 221 ALA A CA 1
ATOM 1674 C C . ALA A 1 221 ? -2.841 10.174 41.002 1.00 61.44 221 ALA A C 1
ATOM 1676 O O . ALA A 1 221 ? -1.853 10.020 40.288 1.00 61.44 221 ALA A O 1
ATOM 1677 N N . GLY A 1 222 ? -2.957 11.257 41.782 1.00 63.03 222 GLY A N 1
ATOM 1678 C CA . GLY A 1 222 ? -1.866 12.233 41.961 1.00 63.03 222 GLY A CA 1
ATOM 1679 C C . GLY A 1 222 ? -1.726 13.270 40.840 1.00 63.03 222 GLY A C 1
ATOM 1680 O O . GLY A 1 222 ? -0.751 14.021 40.813 1.00 63.03 222 GLY A O 1
ATOM 1681 N N . ALA A 1 223 ? -2.697 13.347 39.928 1.00 61.97 223 ALA A N 1
ATOM 1682 C CA . ALA A 1 223 ? -2.754 14.391 38.912 1.00 61.97 223 ALA A CA 1
ATOM 1683 C C . ALA A 1 223 ? -3.180 15.737 39.530 1.00 61.97 223 ALA A C 1
ATOM 1685 O O . ALA A 1 223 ? -4.114 15.805 40.336 1.00 61.97 223 ALA A O 1
ATOM 1686 N N . SER A 1 224 ? -2.500 16.825 39.156 1.00 64.69 224 SER A N 1
ATOM 1687 C CA . SER A 1 224 ? -2.849 18.172 39.617 1.00 64.69 224 SER A CA 1
ATOM 1688 C C . SER A 1 224 ? -4.101 18.678 38.906 1.00 64.69 224 SER A C 1
ATOM 1690 O O . SER A 1 224 ? -4.102 18.796 37.680 1.00 64.69 224 SER A O 1
ATOM 1692 N N . LEU A 1 225 ? -5.136 19.038 39.664 1.00 63.81 225 LEU A N 1
ATOM 1693 C CA . LEU A 1 225 ? -6.344 19.650 39.116 1.00 63.81 225 LEU A CA 1
ATOM 1694 C C . LEU A 1 225 ? -6.233 21.177 39.174 1.00 63.81 225 LEU A C 1
ATOM 1696 O O . LEU A 1 225 ? -5.934 21.756 40.223 1.00 63.81 225 LEU A O 1
ATOM 1700 N N . HIS A 1 226 ? -6.505 21.839 38.050 1.00 63.09 226 HIS A N 1
ATOM 1701 C CA . HIS A 1 226 ? -6.644 23.291 37.991 1.00 63.09 226 HIS A CA 1
ATOM 1702 C C . HIS A 1 226 ? -8.123 23.671 38.085 1.00 63.09 226 HIS A C 1
ATOM 1704 O O . HIS A 1 226 ? -8.932 23.285 37.247 1.00 63.09 226 HIS A O 1
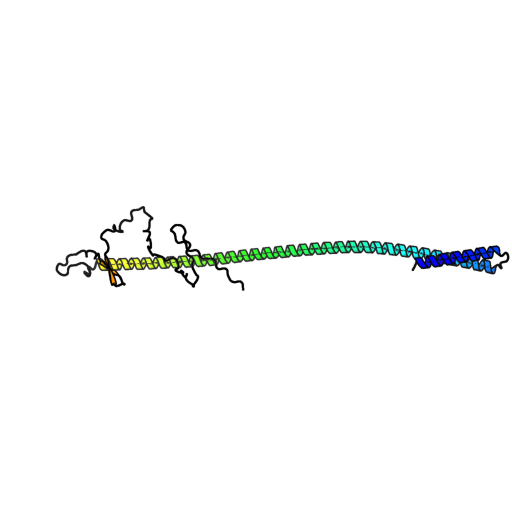ATOM 1710 N N . ALA A 1 227 ? -8.485 24.441 39.112 1.00 59.22 227 ALA A N 1
ATOM 1711 C CA . ALA A 1 227 ? -9.839 24.962 39.258 1.00 59.22 227 ALA A CA 1
ATOM 1712 C C . ALA A 1 227 ? -10.031 26.182 38.343 1.00 59.22 227 ALA A C 1
ATOM 1714 O O . ALA A 1 227 ? -9.457 27.244 38.597 1.00 59.22 227 ALA A O 1
ATOM 1715 N N . ILE A 1 228 ? -10.852 26.048 37.300 1.00 56.09 228 ILE A N 1
ATOM 1716 C CA . ILE A 1 228 ? -11.269 27.175 36.460 1.00 56.09 228 ILE A CA 1
ATOM 1717 C C . ILE A 1 228 ? -12.570 27.739 37.036 1.00 56.09 228 ILE A C 1
ATOM 1719 O O . ILE A 1 228 ? -13.554 27.028 37.236 1.00 56.09 228 ILE A O 1
ATOM 1723 N N . ARG A 1 229 ? -12.567 29.035 37.356 1.00 46.72 229 ARG A N 1
ATOM 1724 C CA . ARG A 1 229 ? -13.690 29.716 38.008 1.00 46.72 229 ARG A CA 1
ATOM 1725 C C . ARG A 1 229 ? -14.569 30.391 36.954 1.00 46.72 229 ARG A C 1
ATOM 1727 O O . ARG A 1 229 ? -14.406 31.575 36.683 1.00 46.72 229 ARG A O 1
ATOM 1734 N N . THR A 1 230 ? -15.510 29.660 36.367 1.00 48.97 230 THR A N 1
ATOM 1735 C CA . THR A 1 230 ? -16.534 30.244 35.485 1.00 48.97 230 THR A CA 1
ATOM 1736 C C . THR A 1 230 ? -17.816 30.492 36.278 1.00 48.97 230 THR A C 1
ATOM 1738 O O . THR A 1 230 ? -18.439 29.549 36.753 1.00 48.97 230 THR A O 1
ATOM 1741 N N . HIS A 1 231 ? -18.184 31.763 36.467 1.00 45.97 231 HIS A N 1
ATOM 1742 C CA . HIS A 1 231 ? -19.513 32.224 36.908 1.00 45.97 231 HIS A CA 1
ATOM 1743 C C . HIS A 1 231 ? -20.252 31.326 37.925 1.00 45.97 231 HIS A C 1
ATOM 1745 O O . HIS A 1 231 ? -21.336 30.819 37.661 1.00 45.97 231 HIS A O 1
ATOM 1751 N N . GLY A 1 232 ? -19.667 31.141 39.113 1.00 52.09 232 GLY A N 1
ATOM 1752 C CA . GLY A 1 232 ? -20.361 30.530 40.255 1.00 52.09 232 GLY A CA 1
ATOM 1753 C C . GLY A 1 232 ? -20.549 29.010 40.208 1.00 52.09 232 GLY A C 1
ATOM 1754 O O . GLY A 1 232 ? -21.098 28.463 41.162 1.00 52.09 232 GLY A O 1
ATOM 1755 N N . VAL A 1 233 ? -20.055 28.318 39.177 1.00 46.28 233 VAL A N 1
ATOM 1756 C CA . VAL A 1 233 ? -20.089 26.851 39.088 1.00 46.28 233 VAL A CA 1
ATOM 1757 C C . VAL A 1 233 ? -18.662 26.332 38.927 1.00 46.28 233 VAL A C 1
ATOM 1759 O O . VAL A 1 233 ? -17.956 26.691 37.987 1.00 46.28 233 VAL A O 1
ATOM 1762 N N . LEU A 1 234 ? -18.215 25.507 39.878 1.00 45.28 234 LEU A N 1
ATOM 1763 C CA . LEU A 1 234 ? -16.946 24.785 39.779 1.00 45.28 234 LEU A CA 1
ATOM 1764 C C . LEU A 1 234 ? -17.117 23.655 38.761 1.00 45.28 234 LEU A C 1
ATOM 1766 O O . LEU A 1 234 ? -17.761 22.650 39.052 1.00 45.28 234 LEU A O 1
ATOM 1770 N N . ARG A 1 235 ? -16.546 23.832 37.571 1.00 50.81 235 ARG A N 1
ATOM 1771 C CA . ARG A 1 235 ? -16.433 22.785 36.555 1.00 50.81 235 ARG A CA 1
ATOM 1772 C C . ARG A 1 235 ? -15.016 22.215 36.627 1.00 50.81 235 ARG A C 1
ATOM 1774 O O . ARG A 1 235 ? -14.050 22.970 36.549 1.00 50.81 235 ARG A O 1
ATOM 1781 N N . MET A 1 236 ? -14.896 20.907 36.847 1.00 49.09 236 MET A N 1
ATOM 1782 C CA . MET A 1 236 ? -13.613 20.203 36.788 1.00 49.09 236 MET A CA 1
ATOM 1783 C C . MET A 1 236 ? -13.438 19.652 35.378 1.00 49.09 236 MET A C 1
ATOM 1785 O O . MET A 1 236 ? -14.288 18.899 34.911 1.00 49.09 236 MET A O 1
ATOM 1789 N N . GLU A 1 237 ? -12.362 20.040 34.704 1.00 54.31 237 GLU A N 1
ATOM 1790 C CA . GLU A 1 237 ? -11.978 19.465 33.417 1.00 54.31 237 GLU A CA 1
ATOM 1791 C C . GLU A 1 237 ? -10.641 18.747 33.588 1.00 54.31 237 GLU A C 1
ATOM 1793 O O . GLU A 1 237 ? -9.698 19.290 34.171 1.00 54.31 237 GLU A O 1
ATOM 1798 N N . GLU A 1 238 ? -10.574 17.503 33.118 1.00 49.50 238 GLU A N 1
ATOM 1799 C CA . GLU A 1 238 ? -9.317 16.774 33.025 1.00 49.50 238 GLU A CA 1
ATOM 1800 C C . GLU A 1 238 ? -8.477 17.404 31.919 1.00 49.50 238 GLU A C 1
ATOM 1802 O O . GLU A 1 238 ? -8.846 17.413 30.744 1.00 49.50 238 GLU A O 1
ATOM 1807 N N . VAL A 1 239 ? -7.328 17.956 32.300 1.00 58.25 239 VAL A N 1
ATOM 1808 C CA . VAL A 1 239 ? -6.351 18.435 31.329 1.00 58.25 239 VAL A CA 1
ATOM 1809 C C . VAL A 1 239 ? -5.747 17.200 30.673 1.00 58.25 239 VAL A C 1
ATOM 1811 O O . VAL A 1 239 ? -4.975 16.482 31.306 1.00 58.25 239 VAL A O 1
ATOM 1814 N N . GLY A 1 240 ? -6.126 16.953 29.416 1.00 53.06 240 GLY A N 1
ATOM 1815 C CA . GLY A 1 240 ? -5.596 15.869 28.596 1.00 53.06 240 GLY A CA 1
ATOM 1816 C C . GLY A 1 240 ? -4.071 15.855 28.648 1.00 53.06 240 GLY A C 1
ATOM 1817 O O . GLY A 1 240 ? -3.403 16.739 28.105 1.00 53.06 240 GLY A O 1
ATOM 1818 N N . GLY A 1 241 ? -3.528 14.868 29.360 1.00 52.16 241 GLY A N 1
ATOM 1819 C CA . GLY A 1 241 ? -2.096 14.689 29.521 1.00 52.16 241 GLY A CA 1
ATOM 1820 C C . GLY A 1 241 ? -1.457 14.466 28.158 1.00 52.16 241 GLY A C 1
ATOM 1821 O O . GLY A 1 241 ? -1.792 13.518 27.451 1.00 52.16 241 GLY A O 1
ATOM 1822 N N . LYS A 1 242 ? -0.520 15.340 27.783 1.00 56.06 242 LYS A N 1
ATOM 1823 C CA . LYS A 1 242 ? 0.407 15.052 26.689 1.00 56.06 242 LYS A CA 1
ATOM 1824 C C . LYS A 1 242 ? 1.244 13.850 27.118 1.00 56.06 242 LYS A C 1
ATOM 1826 O O . LYS A 1 242 ? 2.104 13.987 27.987 1.00 56.06 242 LYS A O 1
ATOM 1831 N N . SER A 1 243 ? 0.969 12.686 26.536 1.00 51.78 243 SER A N 1
ATOM 1832 C CA . SER A 1 243 ? 1.813 11.508 26.715 1.00 51.78 243 SER A CA 1
ATOM 1833 C C . SER A 1 243 ? 3.246 11.844 26.294 1.00 51.78 243 SER A C 1
ATOM 1835 O O . SER A 1 243 ? 3.438 12.399 25.208 1.00 51.78 243 SER A O 1
ATOM 1837 N N . PRO A 1 244 ? 4.259 11.538 27.122 1.00 57.34 244 PRO A N 1
ATOM 1838 C CA . PRO A 1 244 ? 5.643 11.684 26.709 1.00 57.34 244 PRO A CA 1
ATOM 1839 C C . PRO A 1 244 ? 5.923 10.690 25.579 1.00 57.34 244 PRO A C 1
ATOM 1841 O O . PRO A 1 244 ? 5.677 9.491 25.722 1.00 57.34 244 PRO A O 1
ATOM 1844 N N . ALA A 1 245 ? 6.404 11.205 24.448 1.00 57.09 245 ALA A N 1
ATOM 1845 C CA . ALA A 1 245 ? 6.918 10.391 23.357 1.00 57.09 245 ALA A CA 1
ATOM 1846 C C . ALA A 1 245 ? 8.069 9.521 23.886 1.00 57.09 245 ALA A C 1
ATOM 1848 O O . ALA A 1 245 ? 8.981 10.036 24.539 1.00 57.09 245 ALA A O 1
ATOM 1849 N N . ARG A 1 246 ? 7.976 8.212 23.649 1.00 55.19 246 ARG A N 1
ATOM 1850 C CA . ARG A 1 246 ? 9.089 7.270 23.796 1.00 55.19 246 ARG A CA 1
ATOM 1851 C C . ARG A 1 246 ? 9.812 7.140 22.470 1.00 55.19 246 ARG A C 1
ATOM 1853 O O . ARG A 1 246 ? 9.102 7.130 21.441 1.00 55.19 246 ARG A O 1
#

Radius of gyration: 61.08 Å; chains: 1; bounding box: 107×40×167 Å

Organism: Alexandrium catenella (NCBI:txid2925)